Protein 2AXK (pdb70)

Structure (mmCIF, N/CA/C/O backbone):
data_2AXK
#
_entry.id   2AXK
#
loop_
_atom_site.group_PDB
_atom_site.id
_atom_site.type_symbol
_atom_site.label_atom_id
_atom_site.label_alt_id
_atom_site.label_comp_id
_atom_site.label_asym_id
_atom_site.label_entity_id
_atom_site.label_seq_id
_atom_site.pdbx_PDB_ins_code
_atom_site.Cartn_x
_atom_site.Cartn_y
_atom_site.Cartn_z
_atom_site.occupancy
_atom_site.B_iso_or_equiv
_atom_site.auth_seq_id
_atom_site.auth_comp_id
_atom_site.auth_asym_id
_atom_site.auth_atom_id
_atom_site.pdbx_PDB_model_num
ATOM 15 N N . ILE A 1 2 ? -1.978 -7.382 -0.633 1.00 0.00 2 ILE A N 1
ATOM 16 C CA . ILE A 1 2 ? -1.943 -6.502 -1.794 1.00 0.00 2 ILE A CA 1
ATOM 17 C C . ILE A 1 2 ? -0.531 -5.983 -2.042 1.00 0.00 2 ILE A C 1
ATOM 18 O O . ILE A 1 2 ? -0.056 -5.077 -1.352 1.00 0.00 2 ILE A O 1
ATOM 34 N N . ASP A 1 3 ? 0.136 -6.580 -3.018 1.00 0.00 3 ASP A N 1
ATOM 35 C CA . ASP A 1 3 ? 1.468 -6.158 -3.415 1.00 0.00 3 ASP A CA 1
ATOM 36 C C . ASP A 1 3 ? 1.439 -5.649 -4.846 1.00 0.00 3 ASP A C 1
ATOM 37 O O . ASP A 1 3 ? 1.397 -6.427 -5.797 1.00 0.00 3 ASP A O 1
ATOM 46 N N . THR A 1 4 ? 1.436 -4.339 -4.990 1.00 0.00 4 THR A N 1
ATOM 47 C CA . THR A 1 4 ? 1.341 -3.715 -6.296 1.00 0.00 4 THR A CA 1
ATOM 48 C C . THR A 1 4 ? 2.721 -3.482 -6.902 1.00 0.00 4 THR A C 1
ATOM 49 O O . THR A 1 4 ? 2.841 -2.912 -7.991 1.00 0.00 4 THR A O 1
ATOM 60 N N . ASN A 1 5 ? 3.756 -3.934 -6.191 1.00 0.00 5 ASN A N 1
ATOM 61 C CA . ASN A 1 5 ? 5.143 -3.743 -6.617 1.00 0.00 5 ASN A CA 1
ATOM 62 C C . ASN A 1 5 ? 5.430 -2.251 -6.783 1.00 0.00 5 ASN A C 1
ATOM 63 O O . ASN A 1 5 ? 5.929 -1.789 -7.810 1.00 0.00 5 ASN A O 1
ATOM 74 N N . VAL A 1 6 ? 5.106 -1.505 -5.740 1.00 0.00 6 VAL A N 1
ATOM 75 C CA . VAL A 1 6 ? 5.244 -0.058 -5.742 1.00 0.00 6 VAL A CA 1
ATOM 76 C C . VAL A 1 6 ? 6.103 0.375 -4.571 1.00 0.00 6 VAL A C 1
ATOM 77 O O . VAL A 1 6 ? 5.749 0.134 -3.415 1.00 0.00 6 VAL A O 1
ATOM 90 N N . LYS A 1 7 ? 7.225 1.001 -4.874 1.00 0.00 7 LYS A N 1
ATOM 91 C CA . LYS A 1 7 ? 8.153 1.459 -3.852 1.00 0.00 7 LYS A CA 1
ATOM 92 C C . LYS A 1 7 ? 7.479 2.508 -2.979 1.00 0.00 7 LYS A C 1
ATOM 93 O O . LYS A 1 7 ? 6.617 3.256 -3.447 1.00 0.00 7 LYS A O 1
ATOM 112 N N . CYS A 1 8 ? 7.853 2.561 -1.716 1.00 0.00 8 CYS A N 1
ATOM 113 C CA . CYS A 1 8 ? 7.187 3.453 -0.794 1.00 0.00 8 CYS A CA 1
ATOM 114 C C . CYS A 1 8 ? 7.808 4.843 -0.814 1.00 0.00 8 CYS A C 1
ATOM 115 O O . CYS A 1 8 ? 8.948 5.043 -0.400 1.00 0.00 8 CYS A O 1
ATOM 122 N N . SER A 1 9 ? 7.048 5.799 -1.324 1.00 0.00 9 SER A N 1
ATOM 123 C CA . SER A 1 9 ? 7.395 7.208 -1.211 1.00 0.00 9 SER A CA 1
ATOM 124 C C . SER A 1 9 ? 6.848 7.729 0.120 1.00 0.00 9 SER A C 1
ATOM 125 O O . SER A 1 9 ? 6.476 8.897 0.264 1.00 0.00 9 SER A O 1
ATOM 133 N N . GLY A 1 10 ? 6.840 6.838 1.100 1.00 0.00 10 GLY A N 1
ATOM 134 C CA . GLY A 1 10 ? 6.173 7.089 2.353 1.00 0.00 10 GLY A CA 1
ATOM 135 C C . GLY A 1 10 ? 4.990 6.162 2.519 1.00 0.00 10 GLY A C 1
ATOM 136 O O . GLY A 1 10 ? 4.159 6.054 1.613 1.00 0.00 10 GLY A O 1
ATOM 140 N N . SER A 1 11 ? 4.911 5.480 3.657 1.00 0.00 11 SER A N 1
ATOM 141 C CA . SER A 1 11 ? 3.815 4.551 3.919 1.00 0.00 11 SER A CA 1
ATOM 142 C C . SER A 1 11 ? 2.471 5.279 3.908 1.00 0.00 11 SER A C 1
ATOM 143 O O . SER A 1 11 ? 1.417 4.663 3.746 1.00 0.00 11 SER A O 1
ATOM 151 N N . SER A 1 12 ? 2.514 6.596 4.065 1.00 0.00 12 SER A N 1
ATOM 152 C CA . SER A 1 12 ? 1.300 7.389 4.137 1.00 0.00 12 SER A CA 1
ATOM 153 C C . SER A 1 12 ? 0.739 7.694 2.748 1.00 0.00 12 SER A C 1
ATOM 154 O O . SER A 1 12 ? -0.341 8.274 2.620 1.00 0.00 12 SER A O 1
ATOM 162 N N . LYS A 1 13 ? 1.472 7.316 1.708 1.00 0.00 13 LYS A N 1
ATOM 163 C CA . LYS A 1 13 ? 0.973 7.457 0.348 1.00 0.00 13 LYS A CA 1
ATOM 164 C C . LYS A 1 13 ? 0.083 6.272 0.011 1.00 0.00 13 LYS A C 1
ATOM 165 O O . LYS A 1 13 ? -1.060 6.435 -0.417 1.00 0.00 13 LYS A O 1
ATOM 184 N N . CYS A 1 14 ? 0.607 5.080 0.248 1.00 0.00 14 CYS A N 1
ATOM 185 C CA . CYS A 1 14 ? -0.106 3.851 -0.055 1.00 0.00 14 CYS A CA 1
ATOM 186 C C . CYS A 1 14 ? -1.388 3.726 0.746 1.00 0.00 14 CYS A C 1
ATOM 187 O O . CYS A 1 14 ? -2.430 3.411 0.190 1.00 0.00 14 CYS A O 1
ATOM 194 N N . VAL A 1 15 ? -1.311 3.980 2.045 1.00 0.00 15 VAL A N 1
ATOM 195 C CA . VAL A 1 15 ? -2.461 3.804 2.925 1.00 0.00 15 VAL A CA 1
ATOM 196 C C . VAL A 1 15 ? -3.653 4.648 2.467 1.00 0.00 15 VAL A C 1
ATOM 197 O O . VAL A 1 15 ? -4.801 4.281 2.689 1.00 0.00 15 VAL A O 1
ATOM 210 N N . LYS A 1 16 ? -3.371 5.761 1.803 1.00 0.00 16 LYS A N 1
ATOM 211 C CA . LYS A 1 16 ? -4.422 6.640 1.317 1.00 0.00 16 LYS A CA 1
ATOM 212 C C . LYS A 1 16 ? -4.876 6.235 -0.086 1.00 0.00 16 LYS A C 1
ATOM 213 O O . LYS A 1 16 ? -6.072 6.189 -0.371 1.00 0.00 16 LYS A O 1
ATOM 232 N N . ILE A 1 17 ? -3.924 5.931 -0.959 1.00 0.00 17 ILE A N 1
ATOM 233 C CA . ILE A 1 17 ? -4.246 5.665 -2.356 1.00 0.00 17 ILE A CA 1
ATOM 234 C C . ILE A 1 17 ? -4.718 4.232 -2.571 1.00 0.00 17 ILE A C 1
ATOM 235 O O . ILE A 1 17 ? -5.522 3.956 -3.462 1.00 0.00 17 ILE A O 1
ATOM 251 N N . CYS A 1 18 ? -4.232 3.325 -1.748 1.00 0.00 18 CYS A N 1
ATOM 252 C CA . CYS A 1 18 ? -4.618 1.925 -1.857 1.00 0.00 18 CYS A CA 1
ATOM 253 C C . CYS A 1 18 ? -6.102 1.765 -1.539 1.00 0.00 18 CYS A C 1
ATOM 254 O O . CYS A 1 18 ? -6.735 0.781 -1.932 1.00 0.00 18 CYS A O 1
ATOM 261 N N . ILE A 1 19 ? -6.652 2.757 -0.843 1.00 0.00 19 ILE A N 1
ATOM 262 C CA . ILE A 1 19 ? -8.083 2.814 -0.578 1.00 0.00 19 ILE A CA 1
ATOM 263 C C . ILE A 1 19 ? -8.855 2.982 -1.879 1.00 0.00 19 ILE A C 1
ATOM 264 O O . ILE A 1 19 ? -9.903 2.370 -2.083 1.00 0.00 19 ILE A O 1
ATOM 280 N N . ASP A 1 20 ? -8.310 3.798 -2.767 1.00 0.00 20 ASP A N 1
ATOM 281 C CA . ASP A 1 20 ? -8.962 4.092 -4.033 1.00 0.00 20 ASP A CA 1
ATOM 282 C C . ASP A 1 20 ? -8.771 2.933 -5.000 1.00 0.00 20 ASP A C 1
ATOM 283 O O . ASP A 1 20 ? -9.556 2.742 -5.930 1.00 0.00 20 ASP A O 1
ATOM 292 N N . ARG A 1 21 ? -7.721 2.158 -4.759 1.00 0.00 21 ARG A N 1
ATOM 293 C CA . ARG A 1 21 ? -7.404 1.005 -5.579 1.00 0.00 21 ARG A CA 1
ATOM 294 C C . ARG A 1 21 ? -8.454 -0.087 -5.426 1.00 0.00 21 ARG A C 1
ATOM 295 O O . ARG A 1 21 ? -9.202 -0.380 -6.357 1.00 0.00 21 ARG A O 1
ATOM 316 N N . TYR A 1 22 ? -8.512 -0.677 -4.238 1.00 0.00 22 TYR A N 1
ATOM 317 C CA . TYR A 1 22 ? -9.341 -1.853 -4.022 1.00 0.00 22 TYR A CA 1
ATOM 318 C C . TYR A 1 22 ? -10.443 -1.595 -3.002 1.00 0.00 22 TYR A C 1
ATOM 319 O O . TYR A 1 22 ? -11.513 -1.095 -3.348 1.00 0.00 22 TYR A O 1
ATOM 337 N N . ASN A 1 23 ? -10.176 -1.929 -1.750 1.00 0.00 23 ASN A N 1
ATOM 338 C CA . ASN A 1 23 ? -11.190 -1.851 -0.703 1.00 0.00 23 ASN A CA 1
ATOM 339 C C . ASN A 1 23 ? -10.543 -1.806 0.674 1.00 0.00 23 ASN A C 1
ATOM 340 O O . ASN A 1 23 ? -11.196 -2.055 1.689 1.00 0.00 23 ASN A O 1
ATOM 351 N N . THR A 1 24 ? -9.266 -1.467 0.711 1.00 0.00 24 THR A N 1
ATOM 352 C CA . THR A 1 24 ? -8.512 -1.526 1.946 1.00 0.00 24 THR A CA 1
ATOM 353 C C . THR A 1 24 ? -8.310 -0.134 2.524 1.00 0.00 24 THR A C 1
ATOM 354 O O . THR A 1 24 ? -8.450 0.868 1.827 1.00 0.00 24 THR A O 1
ATOM 365 N N . ARG A 1 25 ? -7.992 -0.093 3.806 1.00 0.00 25 ARG A N 1
ATOM 366 C CA . ARG A 1 25 ? -7.739 1.154 4.510 1.00 0.00 25 ARG A CA 1
ATOM 367 C C . ARG A 1 25 ? -6.366 1.126 5.165 1.00 0.00 25 ARG A C 1
ATOM 368 O O . ARG A 1 25 ? -6.031 1.997 5.965 1.00 0.00 25 ARG A O 1
ATOM 389 N N . GLY A 1 26 ? -5.576 0.116 4.826 1.00 0.00 26 GLY A N 1
ATOM 390 C CA . GLY A 1 26 ? -4.297 -0.056 5.477 1.00 0.00 26 GLY A CA 1
ATOM 391 C C . GLY A 1 26 ? -3.211 -0.516 4.534 1.00 0.00 26 GLY A C 1
ATOM 392 O O . GLY A 1 26 ? -3.317 -1.578 3.920 1.00 0.00 26 GLY A O 1
ATOM 396 N N . ALA A 1 27 ? -2.177 0.296 4.406 1.00 0.00 27 ALA A N 1
ATOM 397 C CA . ALA A 1 27 ? -1.002 -0.061 3.634 1.00 0.00 27 ALA A CA 1
ATOM 398 C C . ALA A 1 27 ? 0.242 0.441 4.348 1.00 0.00 27 ALA A C 1
ATOM 399 O O . ALA A 1 27 ? 0.219 1.503 4.971 1.00 0.00 27 ALA A O 1
ATOM 406 N N . LYS A 1 28 ? 1.319 -0.318 4.265 1.00 0.00 28 LYS A N 1
ATOM 407 C CA . LYS A 1 28 ? 2.540 0.022 4.971 1.00 0.00 28 LYS A CA 1
ATOM 408 C C . LYS A 1 28 ? 3.764 -0.296 4.124 1.00 0.00 28 LYS A C 1
ATOM 409 O O . LYS A 1 28 ? 3.767 -1.254 3.346 1.00 0.00 28 LYS A O 1
ATOM 428 N N . CYS A 1 29 ? 4.791 0.525 4.259 1.00 0.00 29 CYS A N 1
ATOM 429 C CA . CYS A 1 29 ? 6.075 0.233 3.659 1.00 0.00 29 CYS A CA 1
ATOM 430 C C . CYS A 1 29 ? 6.882 -0.644 4.607 1.00 0.00 29 CYS A C 1
ATOM 431 O O . CYS A 1 29 ? 7.301 -0.201 5.674 1.00 0.00 29 CYS A O 1
ATOM 438 N N . ILE A 1 30 ? 7.075 -1.897 4.230 1.00 0.00 30 ILE A N 1
ATOM 439 C CA . ILE A 1 30 ? 7.729 -2.850 5.113 1.00 0.00 30 ILE A CA 1
ATOM 440 C C . ILE A 1 30 ? 9.045 -3.354 4.517 1.00 0.00 30 ILE A C 1
ATOM 441 O O . ILE A 1 30 ? 10.073 -3.380 5.194 1.00 0.00 30 ILE A O 1
ATOM 457 N N . ASN A 1 31 ? 9.013 -3.725 3.247 1.00 0.00 31 ASN A N 1
ATOM 458 C CA . ASN A 1 31 ? 10.178 -4.285 2.573 1.00 0.00 31 ASN A CA 1
ATOM 459 C C . ASN A 1 31 ? 10.752 -3.286 1.575 1.00 0.00 31 ASN A C 1
ATOM 460 O O . ASN A 1 31 ? 11.494 -3.650 0.662 1.00 0.00 31 ASN A O 1
ATOM 471 N N . GLY A 1 32 ? 10.413 -2.018 1.767 1.00 0.00 32 GLY A N 1
ATOM 472 C CA . GLY A 1 32 ? 10.891 -0.974 0.878 1.00 0.00 32 GLY A CA 1
ATOM 473 C C . GLY A 1 32 ? 9.833 -0.543 -0.112 1.00 0.00 32 GLY A C 1
ATOM 474 O O . GLY A 1 32 ? 10.019 0.405 -0.876 1.00 0.00 32 GLY A O 1
ATOM 478 N N . ARG A 1 33 ? 8.718 -1.248 -0.100 1.00 0.00 33 ARG A N 1
ATOM 479 C CA . ARG A 1 33 ? 7.605 -0.917 -0.964 1.00 0.00 33 ARG A CA 1
ATOM 480 C C . ARG A 1 33 ? 6.318 -0.869 -0.157 1.00 0.00 33 ARG A C 1
ATOM 481 O O . ARG A 1 33 ? 6.281 -1.308 0.995 1.00 0.00 33 ARG A O 1
ATOM 502 N N . CYS A 1 34 ? 5.272 -0.342 -0.765 1.00 0.00 34 CYS A N 1
ATOM 503 C CA . CYS A 1 34 ? 3.990 -0.211 -0.104 1.00 0.00 34 CYS A CA 1
ATOM 504 C C . CYS A 1 34 ? 3.131 -1.445 -0.323 1.00 0.00 34 CYS A C 1
ATOM 505 O O . CYS A 1 34 ? 2.713 -1.735 -1.444 1.00 0.00 34 CYS A O 1
ATOM 512 N N . THR A 1 35 ? 2.888 -2.169 0.755 1.00 0.00 35 THR A N 1
ATOM 513 C CA . THR A 1 35 ? 2.035 -3.342 0.720 1.00 0.00 35 THR A CA 1
ATOM 514 C C . THR A 1 35 ? 0.762 -3.073 1.520 1.00 0.00 35 THR A C 1
ATOM 515 O O . THR A 1 35 ? 0.818 -2.506 2.610 1.00 0.00 35 THR A O 1
ATOM 526 N N . CYS A 1 36 ? -0.382 -3.457 0.976 1.00 0.00 36 CYS A N 1
ATOM 527 C CA . CYS A 1 36 ? -1.652 -3.195 1.635 1.00 0.00 36 CYS A CA 1
ATOM 528 C C . CYS A 1 36 ? -2.134 -4.439 2.364 1.00 0.00 36 CYS A C 1
ATOM 529 O O . CYS A 1 36 ? -2.156 -5.535 1.797 1.00 0.00 36 CYS A O 1
ATOM 536 N N . TYR A 1 37 ? -2.512 -4.264 3.624 1.00 0.00 37 TYR A N 1
ATOM 537 C CA . TYR A 1 37 ? -2.924 -5.377 4.467 1.00 0.00 37 TYR A CA 1
ATOM 538 C C . TYR A 1 37 ? -4.353 -5.175 4.963 1.00 0.00 37 TYR A C 1
ATOM 539 O O . TYR A 1 37 ? -4.572 -4.605 6.032 1.00 0.00 37 TYR A O 1
ATOM 557 N N . PRO A 1 38 ? -5.348 -5.596 4.170 1.00 0.00 38 PRO A N 1
ATOM 558 C CA . PRO A 1 38 ? -6.759 -5.486 4.532 1.00 0.00 38 PRO A CA 1
ATOM 559 C C . PRO A 1 38 ? -7.189 -6.589 5.495 1.00 0.00 38 PRO A C 1
ATOM 560 O O . PRO A 1 38 ? -7.693 -7.634 5.026 1.00 0.00 38 PRO A O 1
ATOM 586 N N . ILE A 1 2 ? -2.318 -7.052 -0.267 1.00 0.00 2 ILE A N 2
ATOM 587 C CA . ILE A 1 2 ? -2.177 -6.622 -1.648 1.00 0.00 2 ILE A CA 2
ATOM 588 C C . ILE A 1 2 ? -0.884 -5.837 -1.796 1.00 0.00 2 ILE A C 2
ATOM 589 O O . ILE A 1 2 ? -0.657 -4.870 -1.070 1.00 0.00 2 ILE A O 2
ATOM 605 N N . ASP A 1 3 ? -0.028 -6.260 -2.708 1.00 0.00 3 ASP A N 2
ATOM 606 C CA . ASP A 1 3 ? 1.225 -5.571 -2.929 1.00 0.00 3 ASP A CA 2
ATOM 607 C C . ASP A 1 3 ? 1.121 -4.741 -4.198 1.00 0.00 3 ASP A C 2
ATOM 608 O O . ASP A 1 3 ? 0.755 -5.257 -5.258 1.00 0.00 3 ASP A O 2
ATOM 617 N N . THR A 1 4 ? 1.406 -3.456 -4.087 1.00 0.00 4 THR A N 2
ATOM 618 C CA . THR A 1 4 ? 1.345 -2.568 -5.233 1.00 0.00 4 THR A CA 2
ATOM 619 C C . THR A 1 4 ? 2.547 -2.785 -6.133 1.00 0.00 4 THR A C 2
ATOM 620 O O . THR A 1 4 ? 2.513 -2.453 -7.323 1.00 0.00 4 THR A O 2
ATOM 631 N N . ASN A 1 5 ? 3.611 -3.340 -5.545 1.00 0.00 5 ASN A N 2
ATOM 632 C CA . ASN A 1 5 ? 4.836 -3.652 -6.270 1.00 0.00 5 ASN A CA 2
ATOM 633 C C . ASN A 1 5 ? 5.467 -2.361 -6.729 1.00 0.00 5 ASN A C 2
ATOM 634 O O . ASN A 1 5 ? 6.078 -2.265 -7.794 1.00 0.00 5 ASN A O 2
ATOM 645 N N . VAL A 1 6 ? 5.335 -1.388 -5.856 1.00 0.00 6 VAL A N 2
ATOM 646 C CA . VAL A 1 6 ? 5.710 -0.021 -6.125 1.00 0.00 6 VAL A CA 2
ATOM 647 C C . VAL A 1 6 ? 6.466 0.563 -4.934 1.00 0.00 6 VAL A C 2
ATOM 648 O O . VAL A 1 6 ? 5.910 0.683 -3.839 1.00 0.00 6 VAL A O 2
ATOM 661 N N . LYS A 1 7 ? 7.744 0.879 -5.135 1.00 0.00 7 LYS A N 2
ATOM 662 C CA . LYS A 1 7 ? 8.559 1.457 -4.070 1.00 0.00 7 LYS A CA 2
ATOM 663 C C . LYS A 1 7 ? 7.985 2.801 -3.634 1.00 0.00 7 LYS A C 2
ATOM 664 O O . LYS A 1 7 ? 7.478 3.571 -4.452 1.00 0.00 7 LYS A O 2
ATOM 683 N N . CYS A 1 8 ? 8.069 3.074 -2.347 1.00 0.00 8 CYS A N 2
ATOM 684 C CA . CYS A 1 8 ? 7.415 4.238 -1.774 1.00 0.00 8 CYS A CA 2
ATOM 685 C C . CYS A 1 8 ? 8.412 5.155 -1.072 1.00 0.00 8 CYS A C 2
ATOM 686 O O . CYS A 1 8 ? 9.526 4.746 -0.735 1.00 0.00 8 CYS A O 2
ATOM 693 N N . SER A 1 9 ? 8.007 6.400 -0.874 1.00 0.00 9 SER A N 2
ATOM 694 C CA . SER A 1 9 ? 8.772 7.345 -0.078 1.00 0.00 9 SER A CA 2
ATOM 695 C C . SER A 1 9 ? 8.399 7.183 1.392 1.00 0.00 9 SER A C 2
ATOM 696 O O . SER A 1 9 ? 9.263 7.072 2.266 1.00 0.00 9 SER A O 2
ATOM 704 N N . GLY A 1 10 ? 7.098 7.160 1.640 1.00 0.00 10 GLY A N 2
ATOM 705 C CA . GLY A 1 10 ? 6.572 6.882 2.956 1.00 0.00 10 GLY A CA 2
ATOM 706 C C . GLY A 1 10 ? 5.384 5.952 2.865 1.00 0.00 10 GLY A C 2
ATOM 707 O O . GLY A 1 10 ? 4.799 5.807 1.786 1.00 0.00 10 GLY A O 2
ATOM 711 N N . SER A 1 11 ? 5.016 5.327 3.977 1.00 0.00 11 SER A N 2
ATOM 712 C CA . SER A 1 11 ? 3.930 4.349 3.985 1.00 0.00 11 SER A CA 2
ATOM 713 C C . SER A 1 11 ? 2.599 4.990 3.577 1.00 0.00 11 SER A C 2
ATOM 714 O O . SER A 1 11 ? 1.663 4.300 3.160 1.00 0.00 11 SER A O 2
ATOM 722 N N . SER A 1 12 ? 2.542 6.315 3.667 1.00 0.00 12 SER A N 2
ATOM 723 C CA . SER A 1 12 ? 1.342 7.081 3.362 1.00 0.00 12 SER A CA 2
ATOM 724 C C . SER A 1 12 ? 0.945 6.971 1.888 1.00 0.00 12 SER A C 2
ATOM 725 O O . SER A 1 12 ? -0.181 7.312 1.514 1.00 0.00 12 SER A O 2
ATOM 733 N N . LYS A 1 13 ? 1.866 6.495 1.058 1.00 0.00 13 LYS A N 2
ATOM 734 C CA . LYS A 1 13 ? 1.621 6.375 -0.374 1.00 0.00 13 LYS A CA 2
ATOM 735 C C . LYS A 1 13 ? 0.472 5.412 -0.665 1.00 0.00 13 LYS A C 2
ATOM 736 O O . LYS A 1 13 ? -0.503 5.772 -1.321 1.00 0.00 13 LYS A O 2
ATOM 755 N N . CYS A 1 14 ? 0.581 4.194 -0.161 1.00 0.00 14 CYS A N 2
ATOM 756 C CA . CYS A 1 14 ? -0.386 3.156 -0.486 1.00 0.00 14 CYS A CA 2
ATOM 757 C C . CYS A 1 14 ? -1.642 3.229 0.359 1.00 0.00 14 CYS A C 2
ATOM 758 O O . CYS A 1 14 ? -2.736 3.057 -0.159 1.00 0.00 14 CYS A O 2
ATOM 765 N N . VAL A 1 15 ? -1.486 3.486 1.651 1.00 0.00 15 VAL A N 2
ATOM 766 C CA . VAL A 1 15 ? -2.603 3.416 2.595 1.00 0.00 15 VAL A CA 2
ATOM 767 C C . VAL A 1 15 ? -3.816 4.225 2.124 1.00 0.00 15 VAL A C 2
ATOM 768 O O . VAL A 1 15 ? -4.956 3.829 2.356 1.00 0.00 15 VAL A O 2
ATOM 781 N N . LYS A 1 16 ? -3.573 5.334 1.441 1.00 0.00 16 LYS A N 2
ATOM 782 C CA . LYS A 1 16 ? -4.661 6.153 0.930 1.00 0.00 16 LYS A CA 2
ATOM 783 C C . LYS A 1 16 ? -5.128 5.643 -0.436 1.00 0.00 16 LYS A C 2
ATOM 784 O O . LYS A 1 16 ? -6.325 5.491 -0.675 1.00 0.00 16 LYS A O 2
ATOM 803 N N . ILE A 1 17 ? -4.182 5.363 -1.326 1.00 0.00 17 ILE A N 2
ATOM 804 C CA . ILE A 1 17 ? -4.522 5.046 -2.711 1.00 0.00 17 ILE A CA 2
ATOM 805 C C . ILE A 1 17 ? -5.041 3.620 -2.858 1.00 0.00 17 ILE A C 2
ATOM 806 O O . ILE A 1 17 ? -5.856 3.331 -3.729 1.00 0.00 17 ILE A O 2
ATOM 822 N N . CYS A 1 18 ? -4.582 2.739 -1.998 1.00 0.00 18 CYS A N 2
ATOM 823 C CA . CYS A 1 18 ? -5.036 1.356 -2.011 1.00 0.00 18 CYS A CA 2
ATOM 824 C C . CYS A 1 18 ? -6.526 1.271 -1.677 1.00 0.00 18 CYS A C 2
ATOM 825 O O . CYS A 1 18 ? -7.174 0.261 -1.944 1.00 0.00 18 CYS A O 2
ATOM 832 N N . ILE A 1 19 ? -7.069 2.352 -1.125 1.00 0.00 19 ILE A N 2
ATOM 833 C CA . ILE A 1 19 ? -8.498 2.437 -0.857 1.00 0.00 19 ILE A CA 2
ATOM 834 C C . ILE A 1 19 ? -9.239 2.925 -2.098 1.00 0.00 19 ILE A C 2
ATOM 835 O O . ILE A 1 19 ? -10.418 2.628 -2.294 1.00 0.00 19 ILE A O 2
ATOM 851 N N . ASP A 1 20 ? -8.529 3.655 -2.944 1.00 0.00 20 ASP A N 2
ATOM 852 C CA . ASP A 1 20 ? -9.128 4.258 -4.125 1.00 0.00 20 ASP A CA 2
ATOM 853 C C . ASP A 1 20 ? -9.133 3.258 -5.271 1.00 0.00 20 ASP A C 2
ATOM 854 O O . ASP A 1 20 ? -10.042 3.233 -6.096 1.00 0.00 20 ASP A O 2
ATOM 863 N N . ARG A 1 21 ? -8.109 2.417 -5.289 1.00 0.00 21 ARG A N 2
ATOM 864 C CA . ARG A 1 21 ? -7.949 1.423 -6.339 1.00 0.00 21 ARG A CA 2
ATOM 865 C C . ARG A 1 21 ? -8.659 0.126 -5.967 1.00 0.00 21 ARG A C 2
ATOM 866 O O . ARG A 1 21 ? -9.308 -0.498 -6.808 1.00 0.00 21 ARG A O 2
ATOM 887 N N . TYR A 1 22 ? -8.532 -0.280 -4.707 1.00 0.00 22 TYR A N 2
ATOM 888 C CA . TYR A 1 22 ? -9.125 -1.517 -4.246 1.00 0.00 22 TYR A CA 2
ATOM 889 C C . TYR A 1 22 ? -10.033 -1.231 -3.053 1.00 0.00 22 TYR A C 2
ATOM 890 O O . TYR A 1 22 ? -11.037 -0.529 -3.172 1.00 0.00 22 TYR A O 2
ATOM 908 N N . ASN A 1 23 ? -9.667 -1.791 -1.912 1.00 0.00 23 ASN A N 2
ATOM 909 C CA . ASN A 1 23 ? -10.369 -1.557 -0.655 1.00 0.00 23 ASN A CA 2
ATOM 910 C C . ASN A 1 23 ? -9.500 -2.014 0.508 1.00 0.00 23 ASN A C 2
ATOM 911 O O . ASN A 1 23 ? -9.389 -3.211 0.770 1.00 0.00 23 ASN A O 2
ATOM 922 N N . THR A 1 24 ? -8.865 -1.075 1.188 1.00 0.00 24 THR A N 2
ATOM 923 C CA . THR A 1 24 ? -7.972 -1.412 2.286 1.00 0.00 24 THR A CA 2
ATOM 924 C C . THR A 1 24 ? -8.235 -0.524 3.496 1.00 0.00 24 THR A C 2
ATOM 925 O O . THR A 1 24 ? -8.879 0.517 3.373 1.00 0.00 24 THR A O 2
ATOM 936 N N . ARG A 1 25 ? -7.750 -0.938 4.661 1.00 0.00 25 ARG A N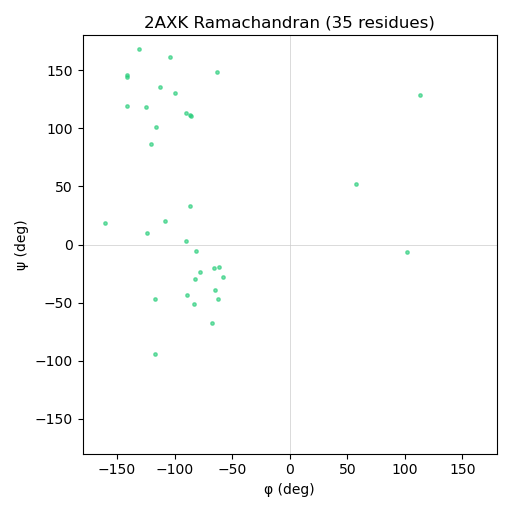 2
ATOM 937 C CA . ARG A 1 25 ? -7.830 -0.098 5.851 1.00 0.00 25 ARG A CA 2
ATOM 938 C C . ARG A 1 25 ? -6.472 0.540 6.108 1.00 0.00 25 ARG A C 2
ATOM 939 O O . ARG A 1 25 ? -6.375 1.709 6.488 1.00 0.00 25 ARG A O 2
ATOM 960 N N . GLY A 1 26 ? -5.422 -0.242 5.888 1.00 0.00 26 GLY A N 2
ATOM 961 C CA . GLY A 1 26 ? -4.080 0.231 6.131 1.00 0.00 26 GLY A CA 2
ATOM 962 C C . GLY A 1 26 ? -3.078 -0.373 5.176 1.00 0.00 26 GLY A C 2
ATOM 963 O O . GLY A 1 26 ? -3.270 -1.484 4.678 1.00 0.00 26 GLY A O 2
ATOM 967 N N . ALA A 1 27 ? -2.023 0.375 4.903 1.00 0.00 27 ALA A N 2
ATOM 968 C CA . ALA A 1 27 ? -0.928 -0.101 4.082 1.00 0.00 27 ALA A CA 2
ATOM 969 C C . ALA A 1 27 ? 0.384 0.404 4.660 1.00 0.00 27 ALA A C 2
ATOM 970 O O . ALA A 1 27 ? 0.480 1.563 5.065 1.00 0.00 27 ALA A O 2
ATOM 977 N N . LYS A 1 28 ? 1.385 -0.456 4.707 1.00 0.00 28 LYS A N 2
ATOM 978 C CA . LYS A 1 28 ? 2.655 -0.096 5.316 1.00 0.00 28 LYS A CA 2
ATOM 979 C C . LYS A 1 28 ? 3.811 -0.344 4.359 1.00 0.00 28 LYS A C 2
ATOM 980 O O . LYS A 1 28 ? 3.845 -1.352 3.654 1.00 0.00 28 LYS A O 2
ATOM 999 N N . CYS A 1 29 ? 4.754 0.578 4.345 1.00 0.00 29 CYS A N 2
ATOM 1000 C CA . CYS A 1 29 ? 5.979 0.413 3.592 1.00 0.00 29 CYS A CA 2
ATOM 1001 C C . CYS A 1 29 ? 6.938 -0.477 4.370 1.00 0.00 29 CYS A C 2
ATOM 1002 O O . CYS A 1 29 ? 7.501 -0.067 5.385 1.00 0.00 29 CYS A O 2
ATOM 1009 N N . ILE A 1 30 ? 7.106 -1.706 3.905 1.00 0.00 30 ILE A N 2
ATOM 1010 C CA . ILE A 1 30 ? 7.847 -2.703 4.665 1.00 0.00 30 ILE A CA 2
ATOM 1011 C C . ILE A 1 30 ? 9.101 -3.178 3.922 1.00 0.00 30 ILE A C 2
ATOM 1012 O O . ILE A 1 30 ? 10.181 -3.260 4.504 1.00 0.00 30 ILE A O 2
ATOM 1028 N N . ASN A 1 31 ? 8.963 -3.464 2.633 1.00 0.00 31 ASN A N 2
ATOM 1029 C CA . ASN A 1 31 ? 10.079 -3.969 1.832 1.00 0.00 31 ASN A CA 2
ATOM 1030 C C . ASN A 1 31 ? 10.723 -2.820 1.055 1.00 0.00 31 ASN A C 2
ATOM 1031 O O . ASN A 1 31 ? 11.506 -3.015 0.132 1.00 0.00 31 ASN A O 2
ATOM 1042 N N . GLY A 1 32 ? 10.418 -1.607 1.478 1.00 0.00 32 GLY A N 2
ATOM 1043 C CA . GLY A 1 32 ? 10.834 -0.437 0.735 1.00 0.00 32 GLY A CA 2
ATOM 1044 C C . GLY A 1 32 ? 9.713 0.033 -0.157 1.00 0.00 32 GLY A C 2
ATOM 1045 O O . GLY A 1 32 ? 9.736 1.137 -0.705 1.00 0.00 32 GLY A O 2
ATOM 1049 N N . ARG A 1 33 ? 8.731 -0.842 -0.304 1.00 0.00 33 ARG A N 2
ATOM 1050 C CA . ARG A 1 33 ? 7.510 -0.532 -1.010 1.00 0.00 33 ARG A CA 2
ATOM 1051 C C . ARG A 1 33 ? 6.334 -0.755 -0.070 1.00 0.00 33 ARG A C 2
ATOM 1052 O O . ARG A 1 33 ? 6.490 -1.390 0.981 1.00 0.00 33 ARG A O 2
ATOM 1073 N N . CYS A 1 34 ? 5.175 -0.246 -0.435 1.00 0.00 34 CYS A N 2
ATOM 1074 C CA . CYS A 1 34 ? 4.037 -0.259 0.463 1.00 0.00 34 CYS A CA 2
ATOM 1075 C C . CYS A 1 34 ? 3.114 -1.436 0.185 1.00 0.00 34 CYS A C 2
ATOM 1076 O O . CYS A 1 34 ? 2.578 -1.582 -0.912 1.00 0.00 34 CYS A O 2
ATOM 1083 N N . THR A 1 35 ? 2.953 -2.284 1.188 1.00 0.00 35 THR A N 2
ATOM 1084 C CA . THR A 1 35 ? 2.050 -3.412 1.104 1.00 0.00 35 THR A CA 2
ATOM 1085 C C . THR A 1 35 ? 0.741 -3.071 1.806 1.00 0.00 35 THR A C 2
ATOM 1086 O O . THR A 1 35 ? 0.742 -2.562 2.930 1.00 0.00 35 THR A O 2
ATOM 1097 N N . CYS A 1 36 ? -0.366 -3.339 1.145 1.00 0.00 36 CYS A N 2
ATOM 1098 C CA . CYS A 1 36 ? -1.673 -2.999 1.674 1.00 0.00 36 CYS A CA 2
ATOM 1099 C C . CYS A 1 36 ? -2.297 -4.220 2.320 1.00 0.00 36 CYS A C 2
ATOM 1100 O O . CYS A 1 36 ? -2.226 -5.321 1.772 1.00 0.00 36 CYS A O 2
ATOM 1107 N N . TYR A 1 37 ? -2.884 -4.040 3.494 1.00 0.00 37 TYR A N 2
ATOM 1108 C CA . TYR A 1 37 ? -3.418 -5.165 4.244 1.00 0.00 37 TYR A CA 2
ATOM 1109 C C . TYR A 1 37 ? -4.939 -5.082 4.348 1.00 0.00 37 TYR A C 2
ATOM 1110 O O . TYR A 1 37 ? -5.482 -4.429 5.243 1.00 0.00 37 TYR A O 2
ATOM 1128 N N . PRO A 1 38 ? -5.642 -5.686 3.384 1.00 0.00 38 PRO A N 2
ATOM 1129 C CA . PRO A 1 38 ? -7.083 -5.780 3.362 1.00 0.00 38 PRO A CA 2
ATOM 1130 C C . PRO A 1 38 ? -7.570 -7.177 3.754 1.00 0.00 38 PRO A C 2
ATOM 1131 O O . PRO A 1 38 ? -7.128 -7.693 4.802 1.00 0.00 38 PRO A O 2
ATOM 1157 N N . ILE A 1 2 ? -2.261 -7.520 -0.657 1.00 0.00 2 ILE A N 3
ATOM 1158 C CA . ILE A 1 2 ? -2.264 -6.616 -1.797 1.00 0.00 2 ILE A CA 3
ATOM 1159 C C . ILE A 1 2 ? -0.912 -5.932 -1.937 1.00 0.00 2 ILE A C 3
ATOM 1160 O O . ILE A 1 2 ? -0.597 -5.010 -1.190 1.00 0.00 2 ILE A O 3
ATOM 1176 N N . ASP A 1 3 ? -0.106 -6.393 -2.873 1.00 0.00 3 ASP A N 3
ATOM 1177 C CA . ASP A 1 3 ? 1.172 -5.759 -3.128 1.00 0.00 3 ASP A CA 3
ATOM 1178 C C . ASP A 1 3 ? 1.260 -5.319 -4.575 1.00 0.00 3 ASP A C 3
ATOM 1179 O O . ASP A 1 3 ? 1.107 -6.125 -5.496 1.00 0.00 3 ASP A O 3
ATOM 1188 N N . THR A 1 4 ? 1.489 -4.037 -4.774 1.00 0.00 4 THR A N 3
ATOM 1189 C CA . THR A 1 4 ? 1.582 -3.487 -6.107 1.00 0.00 4 THR A CA 3
ATOM 1190 C C . THR A 1 4 ? 3.038 -3.368 -6.546 1.00 0.00 4 THR A C 3
ATOM 1191 O O . THR A 1 4 ? 3.320 -2.916 -7.657 1.00 0.00 4 THR A O 3
ATOM 1202 N N . ASN A 1 5 ? 3.950 -3.799 -5.668 1.00 0.00 5 ASN A N 3
ATOM 1203 C CA . ASN A 1 5 ? 5.393 -3.712 -5.915 1.00 0.00 5 ASN A CA 3
ATOM 1204 C C . ASN A 1 5 ? 5.776 -2.286 -6.283 1.00 0.00 5 ASN A C 3
ATOM 1205 O O . ASN A 1 5 ? 6.069 -1.966 -7.437 1.00 0.00 5 ASN A O 3
ATOM 1216 N N . VAL A 1 6 ? 5.732 -1.420 -5.289 1.00 0.00 6 VAL A N 3
ATOM 1217 C CA . VAL A 1 6 ? 5.937 -0.004 -5.502 1.00 0.00 6 VAL A CA 3
ATOM 1218 C C . VAL A 1 6 ? 6.876 0.560 -4.455 1.00 0.00 6 VAL A C 3
ATOM 1219 O O . VAL A 1 6 ? 6.518 0.634 -3.278 1.00 0.00 6 VAL A O 3
ATOM 1232 N N . LYS A 1 7 ? 8.080 0.922 -4.883 1.00 0.00 7 LYS A N 3
ATOM 1233 C CA . LYS A 1 7 ? 9.040 1.587 -4.014 1.00 0.00 7 LYS A CA 3
ATOM 1234 C C . LYS A 1 7 ? 8.376 2.750 -3.288 1.00 0.00 7 LYS A C 3
ATOM 1235 O O . LYS A 1 7 ? 7.902 3.702 -3.915 1.00 0.00 7 LYS A O 3
ATOM 1254 N N . CYS A 1 8 ? 8.335 2.660 -1.970 1.00 0.00 8 CYS A N 3
ATOM 1255 C CA . CYS A 1 8 ? 7.580 3.601 -1.172 1.00 0.00 8 CYS A CA 3
ATOM 1256 C C . CYS A 1 8 ? 8.377 4.869 -0.922 1.00 0.00 8 CYS A C 3
ATOM 1257 O O . CYS A 1 8 ? 9.604 4.841 -0.808 1.00 0.00 8 CYS A O 3
ATOM 1264 N N . SER A 1 9 ? 7.664 5.976 -0.867 1.00 0.00 9 SER A N 3
ATOM 1265 C CA . SER A 1 9 ? 8.224 7.247 -0.455 1.00 0.00 9 SER A CA 3
ATOM 1266 C C . SER A 1 9 ? 7.783 7.540 0.972 1.00 0.00 9 SER A C 3
ATOM 1267 O O . SER A 1 9 ? 7.671 8.692 1.388 1.00 0.00 9 SER A O 3
ATOM 1275 N N . GLY A 1 10 ? 7.547 6.468 1.716 1.00 0.00 10 GLY A N 3
ATOM 1276 C CA . GLY A 1 10 ? 7.007 6.574 3.050 1.00 0.00 10 GLY A CA 3
ATOM 1277 C C . GLY A 1 10 ? 5.972 5.499 3.297 1.00 0.00 10 GLY A C 3
ATOM 1278 O O . GLY A 1 10 ? 6.294 4.317 3.298 1.00 0.00 10 GLY A O 3
ATOM 1282 N N . SER A 1 11 ? 4.727 5.910 3.464 1.00 0.00 11 SER A N 3
ATOM 1283 C CA . SER A 1 11 ? 3.622 4.974 3.680 1.00 0.00 11 SER A CA 3
ATOM 1284 C C . SER A 1 11 ? 2.282 5.672 3.456 1.00 0.00 11 SER A C 3
ATOM 1285 O O . SER A 1 11 ? 1.297 5.041 3.073 1.00 0.00 11 SER A O 3
ATOM 1293 N N . SER A 1 12 ? 2.257 6.983 3.681 1.00 0.00 12 SER A N 3
ATOM 1294 C CA . SER A 1 12 ? 1.056 7.782 3.480 1.00 0.00 12 SER A CA 3
ATOM 1295 C C . SER A 1 12 ? 0.574 7.731 2.028 1.00 0.00 12 SER A C 3
ATOM 1296 O O . SER A 1 12 ? -0.555 8.122 1.724 1.00 0.00 12 SER A O 3
ATOM 1304 N N . LYS A 1 13 ? 1.439 7.259 1.140 1.00 0.00 13 LYS A N 3
ATOM 1305 C CA . LYS A 1 13 ? 1.078 7.055 -0.253 1.00 0.00 13 LYS A CA 3
ATOM 1306 C C . LYS A 1 13 ? 0.087 5.900 -0.355 1.00 0.00 13 LYS A C 3
ATOM 1307 O O . LYS A 1 13 ? -1.063 6.081 -0.759 1.00 0.00 13 LYS A O 3
ATOM 1326 N N . CYS A 1 14 ? 0.534 4.720 0.059 1.00 0.00 14 CYS A N 3
ATOM 1327 C CA . CYS A 1 14 ? -0.254 3.506 -0.087 1.00 0.00 14 CYS A CA 3
ATOM 1328 C C . CYS A 1 14 ? -1.542 3.551 0.715 1.00 0.00 14 CYS A C 3
ATOM 1329 O O . CYS A 1 14 ? -2.606 3.255 0.180 1.00 0.00 14 CYS A O 3
ATOM 1336 N N . VAL A 1 15 ? -1.444 3.926 1.983 1.00 0.00 15 VAL A N 3
ATOM 1337 C CA . VAL A 1 15 ? -2.589 3.891 2.888 1.00 0.00 15 VAL A CA 3
ATOM 1338 C C . VAL A 1 15 ? -3.789 4.666 2.333 1.00 0.00 15 VAL A C 3
ATOM 1339 O O . VAL A 1 15 ? -4.935 4.274 2.540 1.00 0.00 15 VAL A O 3
ATOM 1352 N N . LYS A 1 16 ? -3.527 5.742 1.602 1.00 0.00 16 LYS A N 3
ATOM 1353 C CA . LYS A 1 16 ? -4.604 6.549 1.055 1.00 0.00 16 LYS A CA 3
ATOM 1354 C C . LYS A 1 16 ? -5.074 6.002 -0.289 1.00 0.00 16 LYS A C 3
ATOM 1355 O O . LYS A 1 16 ? -6.264 5.756 -0.484 1.00 0.00 16 LYS A O 3
ATOM 1374 N N . ILE A 1 17 ? -4.140 5.790 -1.209 1.00 0.00 17 ILE A N 3
ATOM 1375 C CA . ILE A 1 17 ? -4.501 5.423 -2.574 1.00 0.00 17 ILE A CA 3
ATOM 1376 C C . ILE A 1 17 ? -5.024 3.998 -2.660 1.00 0.00 17 ILE A C 3
ATOM 1377 O O . ILE A 1 17 ? -5.885 3.695 -3.480 1.00 0.00 17 ILE A O 3
ATOM 1393 N N . CYS A 1 18 ? -4.517 3.130 -1.806 1.00 0.00 18 CYS A N 3
ATOM 1394 C CA . CYS A 1 18 ? -4.925 1.732 -1.827 1.00 0.00 18 CYS A CA 3
ATOM 1395 C C . CYS A 1 18 ? -6.426 1.612 -1.562 1.00 0.00 18 CYS A C 3
ATOM 1396 O O . CYS A 1 18 ? -7.073 0.653 -1.994 1.00 0.00 18 CYS A O 3
ATOM 1403 N N . ILE A 1 19 ? -6.978 2.620 -0.893 1.00 0.00 19 ILE A N 3
ATOM 1404 C CA . ILE A 1 19 ? -8.415 2.689 -0.655 1.00 0.00 19 ILE A CA 3
ATOM 1405 C C . ILE A 1 19 ? -9.167 2.962 -1.954 1.00 0.00 19 ILE A C 3
ATOM 1406 O O . ILE A 1 19 ? -10.217 2.376 -2.209 1.00 0.00 19 ILE A O 3
ATOM 1422 N N . ASP A 1 20 ? -8.601 3.830 -2.791 1.00 0.00 20 ASP A N 3
ATOM 1423 C CA . ASP A 1 20 ? -9.270 4.259 -4.017 1.00 0.00 20 ASP A CA 3
ATOM 1424 C C . ASP A 1 20 ? -9.167 3.186 -5.087 1.00 0.00 20 ASP A C 3
ATOM 1425 O O . ASP A 1 20 ? -9.863 3.231 -6.102 1.00 0.00 20 ASP A O 3
ATOM 1434 N N . ARG A 1 21 ? -8.287 2.228 -4.858 1.00 0.00 21 ARG A N 3
ATOM 1435 C CA . ARG A 1 21 ? -8.047 1.174 -5.825 1.00 0.00 21 ARG A CA 3
ATOM 1436 C C . ARG A 1 21 ? -8.815 -0.083 -5.456 1.00 0.00 21 ARG A C 3
ATOM 1437 O O . ARG A 1 21 ? -9.479 -0.687 -6.294 1.00 0.00 21 ARG A O 3
ATOM 1458 N N . TYR A 1 22 ? -8.723 -0.475 -4.196 1.00 0.00 22 TYR A N 3
ATOM 1459 C CA . TYR A 1 22 ? -9.342 -1.699 -3.745 1.00 0.00 22 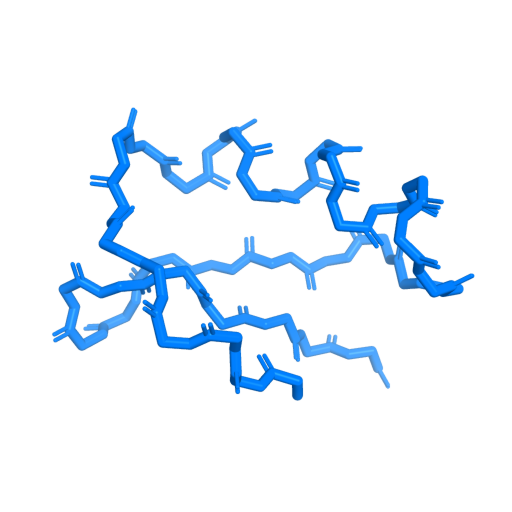TYR A CA 3
ATOM 1460 C C . TYR A 1 22 ? -10.436 -1.372 -2.743 1.00 0.00 22 TYR A C 3
ATOM 1461 O O . TYR A 1 22 ? -11.473 -0.822 -3.114 1.00 0.00 22 TYR A O 3
ATOM 1479 N N . ASN A 1 23 ? -10.201 -1.689 -1.482 1.00 0.00 23 ASN A N 3
ATOM 1480 C CA . ASN A 1 23 ? -11.163 -1.365 -0.437 1.00 0.00 23 ASN A CA 3
ATOM 1481 C C . ASN A 1 23 ? -10.506 -1.411 0.941 1.00 0.00 23 ASN A C 3
ATOM 1482 O O . ASN A 1 23 ? -11.183 -1.423 1.966 1.00 0.00 23 ASN A O 3
ATOM 1493 N N . THR A 1 24 ? -9.184 -1.406 0.969 1.00 0.00 24 THR A N 3
ATOM 1494 C CA . THR A 1 24 ? -8.468 -1.540 2.226 1.00 0.00 24 THR A CA 3
ATOM 1495 C C . THR A 1 24 ? -7.899 -0.200 2.670 1.00 0.00 24 THR A C 3
ATOM 1496 O O . THR A 1 24 ? -7.409 0.581 1.856 1.00 0.00 24 THR A O 3
ATOM 1507 N N . ARG A 1 25 ? -7.984 0.055 3.966 1.00 0.00 25 ARG A N 3
ATOM 1508 C CA . ARG A 1 25 ? -7.524 1.312 4.538 1.00 0.00 25 ARG A CA 3
ATOM 1509 C C . ARG A 1 25 ? -6.165 1.134 5.203 1.00 0.00 25 ARG A C 3
ATOM 1510 O O . ARG A 1 25 ? -5.576 2.089 5.711 1.00 0.00 25 ARG A O 3
ATOM 1531 N N . GLY A 1 26 ? -5.673 -0.094 5.201 1.00 0.00 26 GLY A N 3
ATOM 1532 C CA . GLY A 1 26 ? -4.440 -0.392 5.889 1.00 0.00 26 GLY A CA 3
ATOM 1533 C C . GLY A 1 26 ? -3.349 -0.808 4.937 1.00 0.00 26 GLY A C 3
ATOM 1534 O O . GLY A 1 26 ? -3.288 -1.960 4.512 1.00 0.00 26 GLY A O 3
ATOM 1538 N N . ALA A 1 27 ? -2.496 0.132 4.586 1.00 0.00 27 ALA A N 3
ATOM 1539 C CA . ALA A 1 27 ? -1.378 -0.149 3.708 1.00 0.00 27 ALA A CA 3
ATOM 1540 C C . ALA A 1 27 ? -0.104 0.428 4.293 1.00 0.00 27 ALA A C 3
ATOM 1541 O O . ALA A 1 27 ? -0.071 1.588 4.704 1.00 0.00 27 ALA A O 3
ATOM 1548 N N . LYS A 1 28 ? 0.935 -0.384 4.335 1.00 0.00 28 LYS A N 3
ATOM 1549 C CA . LYS A 1 28 ? 2.193 0.016 4.936 1.00 0.00 28 LYS A CA 3
ATOM 1550 C C . LYS A 1 28 ? 3.350 -0.352 4.021 1.00 0.00 28 LYS A C 3
ATOM 1551 O O . LYS A 1 28 ? 3.284 -1.337 3.286 1.00 0.00 28 LYS A O 3
ATOM 1570 N N . CYS A 1 29 ? 4.404 0.435 4.065 1.00 0.00 29 CYS A N 3
ATOM 1571 C CA . CYS A 1 29 ? 5.620 0.097 3.362 1.00 0.00 29 CYS A CA 3
ATOM 1572 C C . CYS A 1 29 ? 6.468 -0.806 4.243 1.00 0.00 29 CYS A C 3
ATOM 1573 O O . CYS A 1 29 ? 6.734 -0.484 5.401 1.00 0.00 29 CYS A O 3
ATOM 1580 N N . ILE A 1 30 ? 6.878 -1.946 3.717 1.00 0.00 30 ILE A N 3
ATOM 1581 C CA . ILE A 1 30 ? 7.624 -2.900 4.519 1.00 0.00 30 ILE A CA 3
ATOM 1582 C C . ILE A 1 30 ? 9.071 -3.039 4.035 1.00 0.00 30 ILE A C 3
ATOM 1583 O O . ILE A 1 30 ? 9.983 -2.535 4.681 1.00 0.00 30 ILE A O 3
ATOM 1599 N N . ASN A 1 31 ? 9.282 -3.671 2.888 1.00 0.00 31 ASN A N 3
ATOM 1600 C CA . ASN A 1 31 ? 10.635 -3.917 2.400 1.00 0.00 31 ASN A CA 3
ATOM 1601 C C . ASN A 1 31 ? 11.017 -2.858 1.372 1.00 0.00 31 ASN A C 3
ATOM 1602 O O . ASN A 1 31 ? 11.644 -3.147 0.353 1.00 0.00 31 ASN A O 3
ATOM 1613 N N . GLY A 1 32 ? 10.631 -1.623 1.651 1.00 0.00 32 GLY A N 3
ATOM 1614 C CA . GLY A 1 32 ? 10.922 -0.531 0.747 1.00 0.00 32 GLY A CA 3
ATOM 1615 C C . GLY A 1 32 ? 9.821 -0.317 -0.265 1.00 0.00 32 GLY A C 3
ATOM 1616 O O . GLY A 1 32 ? 9.933 0.531 -1.149 1.00 0.00 32 GLY A O 3
ATOM 1620 N N . ARG A 1 33 ? 8.748 -1.079 -0.136 1.00 0.00 33 ARG A N 3
ATOM 1621 C CA . ARG A 1 33 ? 7.612 -0.937 -1.025 1.00 0.00 33 ARG A CA 3
ATOM 1622 C C . ARG A 1 33 ? 6.317 -0.928 -0.226 1.00 0.00 33 ARG A C 3
ATOM 1623 O O . ARG A 1 33 ? 6.273 -1.433 0.898 1.00 0.00 33 ARG A O 3
ATOM 1644 N N . CYS A 1 34 ? 5.273 -0.353 -0.804 1.00 0.00 34 CYS A N 3
ATOM 1645 C CA . CYS A 1 34 ? 3.986 -0.244 -0.130 1.00 0.00 34 CYS A CA 3
ATOM 1646 C C . CYS A 1 34 ? 3.111 -1.465 -0.395 1.00 0.00 34 CYS A C 3
ATOM 1647 O O . CYS A 1 34 ? 2.787 -1.776 -1.541 1.00 0.00 34 CYS A O 3
ATOM 1654 N N . THR A 1 35 ? 2.740 -2.147 0.677 1.00 0.00 35 THR A N 3
ATOM 1655 C CA . THR A 1 35 ? 1.882 -3.312 0.598 1.00 0.00 35 THR A CA 3
ATOM 1656 C C . THR A 1 35 ? 0.640 -3.100 1.471 1.00 0.00 35 THR A C 3
ATOM 1657 O O . THR A 1 35 ? 0.726 -2.544 2.567 1.00 0.00 35 THR A O 3
ATOM 1668 N N . CYS A 1 36 ? -0.508 -3.527 0.977 1.00 0.00 36 CYS A N 3
ATOM 1669 C CA . CYS A 1 36 ? -1.764 -3.343 1.684 1.00 0.00 36 CYS A CA 3
ATOM 1670 C C . CYS A 1 36 ? -2.141 -4.622 2.418 1.00 0.00 36 CYS A C 3
ATOM 1671 O O . CYS A 1 36 ? -2.094 -5.714 1.845 1.00 0.00 36 CYS A O 3
ATOM 1678 N N . TYR A 1 37 ? -2.509 -4.479 3.682 1.00 0.00 37 TYR A N 3
ATOM 1679 C CA . TYR A 1 37 ? -2.855 -5.619 4.514 1.00 0.00 37 TYR A CA 3
ATOM 1680 C C . TYR A 1 37 ? -4.292 -5.492 5.007 1.00 0.00 37 TYR A C 3
ATOM 1681 O O . TYR A 1 37 ? -4.531 -4.972 6.096 1.00 0.00 37 TYR A O 3
ATOM 1699 N N . PRO A 1 38 ? -5.275 -5.907 4.198 1.00 0.00 38 PRO A N 3
ATOM 1700 C CA . PRO A 1 38 ? -6.688 -5.883 4.587 1.00 0.00 38 PRO A CA 3
ATOM 1701 C C . PRO A 1 38 ? -7.013 -6.976 5.599 1.00 0.00 38 PRO A C 3
ATOM 1702 O O . PRO A 1 38 ? -7.078 -6.672 6.806 1.00 0.00 38 PRO A O 3
ATOM 1728 N N . ILE A 1 2 ? -2.543 -7.358 -0.666 1.00 0.00 2 ILE A N 4
ATOM 1729 C CA . ILE A 1 2 ? -2.411 -6.523 -1.845 1.00 0.00 2 ILE A CA 4
ATOM 1730 C C . ILE A 1 2 ? -1.009 -5.932 -1.914 1.00 0.00 2 ILE A C 4
ATOM 1731 O O . ILE A 1 2 ? -0.752 -4.831 -1.426 1.00 0.00 2 ILE A O 4
ATOM 1747 N N . ASP A 1 3 ? -0.087 -6.692 -2.471 1.00 0.00 3 ASP A N 4
ATOM 1748 C CA . ASP A 1 3 ? 1.261 -6.203 -2.672 1.00 0.00 3 ASP A CA 4
ATOM 1749 C C . ASP A 1 3 ? 1.357 -5.557 -4.043 1.00 0.00 3 ASP A C 4
ATOM 1750 O O . ASP A 1 3 ? 1.339 -6.237 -5.069 1.00 0.00 3 ASP A O 4
ATOM 1759 N N . THR A 1 4 ? 1.426 -4.238 -4.046 1.00 0.00 4 THR A N 4
ATOM 1760 C CA . THR A 1 4 ? 1.388 -3.472 -5.279 1.00 0.00 4 THR A CA 4
ATOM 1761 C C . THR A 1 4 ? 2.713 -3.554 -6.026 1.00 0.00 4 THR A C 4
ATOM 1762 O O . THR A 1 4 ? 2.756 -3.381 -7.247 1.00 0.00 4 THR A O 4
ATOM 1773 N N . ASN A 1 5 ? 3.785 -3.821 -5.276 1.00 0.00 5 ASN A N 4
ATOM 1774 C CA . ASN A 1 5 ? 5.142 -3.858 -5.821 1.00 0.00 5 ASN A CA 4
ATOM 1775 C C . ASN A 1 5 ? 5.509 -2.448 -6.237 1.00 0.00 5 ASN A C 4
ATOM 1776 O O . ASN A 1 5 ? 6.151 -2.199 -7.257 1.00 0.00 5 ASN A O 4
ATOM 1787 N N . VAL A 1 6 ? 5.097 -1.535 -5.381 1.00 0.00 6 VAL A N 4
ATOM 1788 C CA . VAL A 1 6 ? 5.149 -0.116 -5.636 1.00 0.00 6 VAL A CA 4
ATOM 1789 C C . VAL A 1 6 ? 5.933 0.576 -4.532 1.00 0.00 6 VAL A C 4
ATOM 1790 O O . VAL A 1 6 ? 5.636 0.398 -3.351 1.00 0.00 6 VAL A O 4
ATOM 1803 N N . LYS A 1 7 ? 6.932 1.351 -4.923 1.00 0.00 7 LYS A N 4
ATOM 1804 C CA . LYS A 1 7 ? 7.836 1.979 -3.969 1.00 0.00 7 LYS A CA 4
ATOM 1805 C C . LYS A 1 7 ? 7.085 2.911 -3.023 1.00 0.00 7 LYS A C 4
ATOM 1806 O O . LYS A 1 7 ? 6.120 3.571 -3.417 1.00 0.00 7 LYS A O 4
ATOM 1825 N N . CYS A 1 8 ? 7.527 2.955 -1.773 1.00 0.00 8 CYS A N 4
ATOM 1826 C CA . CYS A 1 8 ? 6.849 3.743 -0.756 1.00 0.00 8 CYS A CA 4
ATOM 1827 C C . CYS A 1 8 ? 7.607 5.023 -0.430 1.00 0.00 8 CYS A C 4
ATOM 1828 O O . CYS A 1 8 ? 8.804 5.000 -0.154 1.00 0.00 8 CYS A O 4
ATOM 1835 N N . SER A 1 9 ? 6.892 6.138 -0.457 1.00 0.00 9 SER A N 4
ATOM 1836 C CA . SER A 1 9 ? 7.461 7.428 -0.102 1.00 0.00 9 SER A CA 4
ATOM 1837 C C . SER A 1 9 ? 7.155 7.769 1.357 1.00 0.00 9 SER A C 4
ATOM 1838 O O . SER A 1 9 ? 7.191 8.935 1.754 1.00 0.00 9 SER A O 4
ATOM 1846 N N . GLY A 1 10 ? 6.858 6.746 2.155 1.00 0.00 10 GLY A N 4
ATOM 1847 C CA . GLY A 1 10 ? 6.554 6.970 3.558 1.00 0.00 10 GLY A CA 4
ATOM 1848 C C . GLY A 1 10 ? 5.173 6.486 3.950 1.00 0.00 10 GLY A C 4
ATOM 1849 O O . GLY A 1 10 ? 4.504 7.109 4.773 1.00 0.00 10 GLY A O 4
ATOM 1853 N N . SER A 1 11 ? 4.745 5.393 3.330 1.00 0.00 11 SER A N 4
ATOM 1854 C CA . SER A 1 11 ? 3.470 4.727 3.645 1.00 0.00 11 SER A CA 4
ATOM 1855 C C . SER A 1 11 ? 2.245 5.528 3.176 1.00 0.00 11 SER A C 4
ATOM 1856 O O . SER A 1 11 ? 1.273 4.942 2.704 1.00 0.00 11 SER A O 4
ATOM 1864 N N . SER A 1 12 ? 2.284 6.853 3.280 1.00 0.00 12 SER A N 4
ATOM 1865 C CA . SER A 1 12 ? 1.177 7.686 2.809 1.00 0.00 12 SER A CA 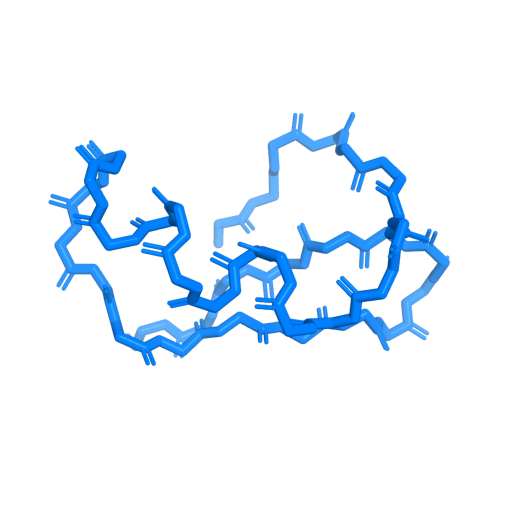4
ATOM 1866 C C . SER A 1 12 ? 0.998 7.510 1.298 1.00 0.00 12 SER A C 4
ATOM 1867 O O . SER A 1 12 ? -0.065 7.793 0.738 1.00 0.00 12 SER A O 4
ATOM 1875 N N . LYS A 1 13 ? 2.059 7.022 0.659 1.00 0.00 13 LYS A N 4
ATOM 1876 C CA . LYS A 1 13 ? 2.041 6.659 -0.750 1.00 0.00 13 LYS A CA 4
ATOM 1877 C C . LYS A 1 13 ? 0.953 5.620 -1.027 1.00 0.00 13 LYS A C 4
ATOM 1878 O O . LYS A 1 13 ? 0.211 5.723 -2.000 1.00 0.00 13 LYS A O 4
ATOM 1897 N N . CYS A 1 14 ? 0.851 4.633 -0.145 1.00 0.00 14 CYS A N 4
ATOM 1898 C CA . CYS A 1 14 ? -0.070 3.521 -0.336 1.00 0.00 14 CYS A CA 4
ATOM 1899 C C . CYS A 1 14 ? -1.371 3.714 0.423 1.00 0.00 14 CYS A C 4
ATOM 1900 O O . CYS A 1 14 ? -2.447 3.570 -0.148 1.00 0.00 14 CYS A O 4
ATOM 1907 N N . VAL A 1 15 ? -1.271 4.053 1.702 1.00 0.00 15 VAL A N 4
ATOM 1908 C CA . VAL A 1 15 ? -2.441 4.130 2.580 1.00 0.00 15 VAL A CA 4
ATOM 1909 C C . VAL A 1 15 ? -3.441 5.195 2.101 1.00 0.00 15 VAL A C 4
ATOM 1910 O O . VAL A 1 15 ? -4.558 5.292 2.599 1.00 0.00 15 VAL A O 4
ATOM 1923 N N . LYS A 1 16 ? -3.040 5.986 1.123 1.00 0.00 16 LYS A N 4
ATOM 1924 C CA . LYS A 1 16 ? -3.947 6.941 0.521 1.00 0.00 16 LYS A CA 4
ATOM 1925 C C . LYS A 1 16 ? -4.559 6.372 -0.761 1.00 0.00 16 LYS A C 4
ATOM 1926 O O . LYS A 1 16 ? -5.779 6.345 -0.920 1.00 0.00 16 LYS A O 4
ATOM 1945 N N . ILE A 1 17 ? -3.714 5.880 -1.662 1.00 0.00 17 ILE A N 4
ATOM 1946 C CA . ILE A 1 17 ? -4.179 5.471 -2.982 1.00 0.00 17 ILE A CA 4
ATOM 1947 C C . ILE A 1 17 ? -4.710 4.042 -2.999 1.00 0.00 17 ILE A C 4
ATOM 1948 O O . ILE A 1 17 ? -5.639 3.727 -3.739 1.00 0.00 17 ILE A O 4
ATOM 1964 N N . CYS A 1 18 ? -4.134 3.182 -2.179 1.00 0.00 18 CYS A N 4
ATOM 1965 C CA . CYS A 1 18 ? -4.546 1.782 -2.130 1.00 0.00 18 CYS A CA 4
ATOM 1966 C C . CYS A 1 18 ? -6.000 1.689 -1.674 1.00 0.00 18 CYS A C 4
ATOM 1967 O O . CYS A 1 18 ? -6.721 0.751 -2.014 1.00 0.00 18 CYS A O 4
ATOM 1974 N N . ILE A 1 19 ? -6.425 2.702 -0.931 1.00 0.00 19 ILE A N 4
ATOM 1975 C CA . ILE A 1 19 ? -7.791 2.783 -0.436 1.00 0.00 19 ILE A CA 4
ATOM 1976 C C . ILE A 1 19 ? -8.735 3.236 -1.549 1.00 0.00 19 ILE A C 4
ATOM 1977 O O . ILE A 1 19 ? -9.886 2.803 -1.625 1.00 0.00 19 ILE A O 4
ATOM 1993 N N . ASP A 1 20 ? -8.227 4.083 -2.430 1.00 0.00 20 ASP A N 4
ATOM 1994 C CA . ASP A 1 20 ? -9.012 4.587 -3.550 1.00 0.00 20 ASP A CA 4
ATOM 1995 C C . ASP A 1 20 ? -9.128 3.511 -4.618 1.00 0.00 20 ASP A C 4
ATOM 1996 O O . ASP A 1 20 ? -10.167 3.356 -5.262 1.00 0.00 20 ASP A O 4
ATOM 2005 N N . ARG A 1 21 ? -8.055 2.749 -4.767 1.00 0.00 21 ARG A N 4
ATOM 2006 C CA . ARG A 1 21 ? -7.981 1.703 -5.775 1.00 0.00 21 ARG A CA 4
ATOM 2007 C C . ARG A 1 21 ? -8.796 0.470 -5.390 1.00 0.00 21 ARG A C 4
ATOM 2008 O O . ARG A 1 21 ? -9.621 0.003 -6.172 1.00 0.00 21 ARG A O 4
ATOM 2029 N N . TYR A 1 22 ? -8.565 -0.063 -4.191 1.00 0.00 22 TYR A N 4
ATOM 2030 C CA . TYR A 1 22 ? -9.122 -1.358 -3.833 1.00 0.00 22 TYR A CA 4
ATOM 2031 C C . TYR A 1 22 ? -10.188 -1.248 -2.747 1.00 0.00 22 TYR A C 4
ATOM 2032 O O . TYR A 1 22 ? -11.245 -0.654 -2.952 1.00 0.00 22 TYR A O 4
ATOM 2050 N N . ASN A 1 23 ? -9.875 -1.801 -1.583 1.00 0.00 23 ASN A N 4
ATOM 2051 C CA . ASN A 1 23 ? -10.847 -1.962 -0.502 1.00 0.00 23 ASN A CA 4
ATOM 2052 C C . ASN A 1 23 ? -10.134 -2.128 0.839 1.00 0.00 23 ASN A C 4
ATOM 2053 O O . ASN A 1 23 ? -10.719 -2.602 1.812 1.00 0.00 23 ASN A O 4
ATOM 2064 N N . THR A 1 24 ? -8.880 -1.709 0.892 1.00 0.00 24 THR A N 4
ATOM 2065 C CA . THR A 1 24 ? -8.051 -1.925 2.070 1.00 0.00 24 THR A CA 4
ATOM 2066 C C . THR A 1 24 ? -7.981 -0.650 2.904 1.00 0.00 24 THR A C 4
ATOM 2067 O O . THR A 1 24 ? -8.469 0.393 2.480 1.00 0.00 24 THR A O 4
ATOM 2078 N N . ARG A 1 25 ? -7.404 -0.749 4.095 1.00 0.00 25 ARG A N 4
ATOM 2079 C CA . ARG A 1 25 ? -7.151 0.421 4.930 1.00 0.00 25 ARG A CA 4
ATOM 2080 C C . ARG A 1 25 ? -5.818 0.275 5.658 1.00 0.00 25 ARG A C 4
ATOM 2081 O O . ARG A 1 25 ? -5.393 1.169 6.388 1.00 0.00 25 ARG A O 4
ATOM 2102 N N . GLY A 1 26 ? -5.152 -0.852 5.445 1.00 0.00 26 GLY A N 4
ATOM 2103 C CA . GLY A 1 26 ? -3.917 -1.119 6.150 1.00 0.00 26 GLY A CA 4
ATOM 2104 C C . GLY A 1 26 ? -2.739 -1.273 5.215 1.00 0.00 26 GLY A C 4
ATOM 2105 O O . GLY A 1 26 ? -2.191 -2.360 5.074 1.00 0.00 26 GLY A O 4
ATOM 2109 N N . ALA A 1 27 ? -2.355 -0.189 4.564 1.00 0.00 27 ALA A N 4
ATOM 2110 C CA . ALA A 1 27 ? -1.223 -0.214 3.650 1.00 0.00 27 ALA A CA 4
ATOM 2111 C C . ALA A 1 27 ? -0.020 0.460 4.293 1.00 0.00 27 ALA A C 4
ATOM 2112 O O . ALA A 1 27 ? -0.138 1.555 4.848 1.00 0.00 27 ALA A O 4
ATOM 2119 N N . LYS A 1 28 ? 1.131 -0.189 4.220 1.00 0.00 28 LYS A N 4
ATOM 2120 C CA . LYS A 1 28 ? 2.317 0.298 4.905 1.00 0.00 28 LYS A CA 4
ATOM 2121 C C . LYS A 1 28 ? 3.570 0.133 4.043 1.00 0.00 28 LYS A C 4
ATOM 2122 O O . LYS A 1 28 ? 3.646 -0.761 3.196 1.00 0.00 28 LYS A O 4
ATOM 2141 N N . CYS A 1 29 ? 4.531 1.024 4.254 1.00 0.00 29 CYS A N 4
ATOM 2142 C CA . CYS A 1 29 ? 5.855 0.906 3.662 1.00 0.00 29 CYS A CA 4
ATOM 2143 C C . CYS A 1 29 ? 6.675 -0.074 4.494 1.00 0.00 29 CYS A C 4
ATOM 2144 O O . CYS A 1 29 ? 7.084 0.240 5.614 1.00 0.00 29 CYS A O 4
ATOM 2151 N N . ILE A 1 30 ? 6.894 -1.266 3.959 1.00 0.00 30 ILE A N 4
ATOM 2152 C CA . ILE A 1 30 ? 7.417 -2.368 4.759 1.00 0.00 30 ILE A CA 4
ATOM 2153 C C . ILE A 1 30 ? 8.621 -3.056 4.106 1.00 0.00 30 ILE A C 4
ATOM 2154 O O . ILE A 1 30 ? 9.636 -3.294 4.762 1.00 0.00 30 ILE A O 4
ATOM 2170 N N . ASN A 1 31 ? 8.518 -3.361 2.820 1.00 0.00 31 ASN A N 4
ATOM 2171 C CA . ASN A 1 31 ? 9.568 -4.109 2.130 1.00 0.00 31 ASN A CA 4
ATOM 2172 C C . ASN A 1 31 ? 10.336 -3.208 1.174 1.00 0.00 31 ASN A C 4
ATOM 2173 O O . ASN A 1 31 ? 10.793 -3.651 0.118 1.00 0.00 31 ASN A O 4
ATOM 2184 N N . GLY A 1 32 ? 10.487 -1.945 1.547 1.00 0.00 32 GLY A N 4
ATOM 2185 C CA . GLY A 1 32 ? 11.058 -0.968 0.639 1.00 0.00 32 GLY A CA 4
ATOM 2186 C C . GLY A 1 32 ? 10.018 -0.482 -0.338 1.00 0.00 32 GLY A C 4
ATOM 2187 O O . GLY A 1 32 ? 10.254 0.433 -1.131 1.00 0.00 32 GLY A O 4
ATOM 2191 N N . ARG A 1 33 ? 8.858 -1.112 -0.265 1.00 0.00 33 ARG A N 4
ATOM 2192 C CA . ARG A 1 33 ? 7.721 -0.751 -1.070 1.00 0.00 33 ARG A CA 4
ATOM 2193 C C . ARG A 1 33 ? 6.460 -0.857 -0.226 1.00 0.00 33 ARG A C 4
ATOM 2194 O O . ARG A 1 33 ? 6.516 -1.276 0.935 1.00 0.00 33 ARG A O 4
ATOM 2215 N N . CYS A 1 34 ? 5.335 -0.495 -0.808 1.00 0.00 34 CYS A N 4
ATOM 2216 C CA . CYS A 1 34 ? 4.074 -0.503 -0.094 1.00 0.00 34 CYS A CA 4
ATOM 2217 C C . CYS A 1 34 ? 3.294 -1.791 -0.315 1.00 0.00 34 CYS A C 4
ATOM 2218 O O . CYS A 1 34 ? 3.036 -2.199 -1.449 1.00 0.00 34 CYS A O 4
ATOM 2225 N N . THR A 1 35 ? 2.924 -2.418 0.783 1.00 0.00 35 THR A N 4
ATOM 2226 C CA . THR A 1 35 ? 2.084 -3.595 0.751 1.00 0.00 35 THR A CA 4
ATOM 2227 C C . THR A 1 35 ? 0.798 -3.317 1.530 1.00 0.00 35 THR A C 4
ATOM 2228 O O . THR A 1 35 ? 0.837 -2.775 2.635 1.00 0.00 35 THR A O 4
ATOM 2239 N N . CYS A 1 36 ? -0.336 -3.653 0.936 1.00 0.00 36 CYS A N 4
ATOM 2240 C CA . CYS A 1 36 ? -1.629 -3.401 1.552 1.00 0.00 36 CYS A CA 4
ATOM 2241 C C . CYS A 1 36 ? -2.163 -4.672 2.198 1.00 0.00 36 CYS A C 4
ATOM 2242 O O . CYS A 1 36 ? -2.256 -5.714 1.550 1.00 0.00 36 CYS A O 4
ATOM 2249 N N . TYR A 1 37 ? -2.494 -4.584 3.477 1.00 0.00 37 TYR A N 4
ATOM 2250 C CA . TYR A 1 37 ? -2.974 -5.730 4.233 1.00 0.00 37 TYR A CA 4
ATOM 2251 C C . TYR A 1 37 ? -4.460 -5.576 4.555 1.00 0.00 37 TYR A C 4
ATOM 2252 O O . TYR A 1 37 ? -4.825 -4.959 5.557 1.00 0.00 37 TYR A O 4
ATOM 2270 N N . PRO A 1 38 ? -5.341 -6.085 3.684 1.00 0.00 38 PRO A N 4
ATOM 2271 C CA . PRO A 1 38 ? -6.786 -6.053 3.893 1.00 0.00 38 PRO A CA 4
ATOM 2272 C C . PRO A 1 38 ? -7.248 -7.168 4.823 1.00 0.00 38 PRO A C 4
ATOM 2273 O O . PRO A 1 38 ? -7.448 -8.304 4.348 1.00 0.00 38 PRO A O 4
ATOM 2299 N N . ILE A 1 2 ? -2.065 -7.299 -0.281 1.00 0.00 2 ILE A N 5
ATOM 2300 C CA . ILE A 1 2 ? -1.809 -6.480 -1.455 1.00 0.00 2 ILE A CA 5
ATOM 2301 C C . ILE A 1 2 ? -0.336 -6.109 -1.550 1.00 0.00 2 ILE A C 5
ATOM 2302 O O . ILE A 1 2 ? 0.179 -5.346 -0.736 1.00 0.00 2 ILE A O 5
ATOM 2318 N N . ASP A 1 3 ? 0.342 -6.678 -2.526 1.00 0.00 3 ASP A N 5
ATOM 2319 C CA . ASP A 1 3 ? 1.689 -6.254 -2.847 1.00 0.00 3 ASP A CA 5
ATOM 2320 C C . ASP A 1 3 ? 1.697 -5.607 -4.213 1.00 0.00 3 ASP A C 5
ATOM 2321 O O . ASP A 1 3 ? 1.674 -6.289 -5.238 1.00 0.00 3 ASP A O 5
ATOM 2330 N N . THR A 1 4 ? 1.701 -4.286 -4.219 1.00 0.00 4 THR A N 5
ATOM 2331 C CA . THR A 1 4 ? 1.693 -3.524 -5.452 1.00 0.00 4 THR A CA 5
ATOM 2332 C C . THR A 1 4 ? 3.021 -3.675 -6.179 1.00 0.00 4 THR A C 5
ATOM 2333 O O . THR A 1 4 ? 3.105 -3.497 -7.396 1.00 0.00 4 THR A O 5
ATOM 2344 N N . ASN A 1 5 ? 4.051 -4.019 -5.409 1.00 0.00 5 ASN A N 5
ATOM 2345 C CA . ASN A 1 5 ? 5.416 -4.105 -5.910 1.00 0.00 5 ASN A CA 5
ATOM 2346 C C . ASN A 1 5 ? 5.845 -2.751 -6.450 1.00 0.00 5 ASN A C 5
ATOM 2347 O O . ASN A 1 5 ? 6.651 -2.641 -7.371 1.00 0.00 5 ASN A O 5
ATOM 2358 N N . VAL A 1 6 ? 5.321 -1.726 -5.811 1.00 0.00 6 VAL A N 5
ATOM 2359 C CA . VAL A 1 6 ? 5.543 -0.349 -6.211 1.00 0.00 6 VAL A CA 5
ATOM 2360 C C . VAL A 1 6 ? 6.119 0.420 -5.043 1.00 0.00 6 VAL A C 5
ATOM 2361 O O . VAL A 1 6 ? 5.504 0.488 -3.978 1.00 0.00 6 VAL A O 5
ATOM 2374 N N . LYS A 1 7 ? 7.305 0.958 -5.250 1.00 0.00 7 LYS A N 5
ATOM 2375 C CA . LYS A 1 7 ? 8.027 1.692 -4.222 1.00 0.00 7 LYS A CA 5
ATOM 2376 C C . LYS A 1 7 ? 7.156 2.745 -3.546 1.00 0.00 7 LYS A C 5
ATOM 2377 O O . LYS A 1 7 ? 6.373 3.440 -4.196 1.00 0.00 7 LYS A O 5
ATOM 2396 N N . CYS A 1 8 ? 7.317 2.858 -2.242 1.00 0.00 8 CYS A N 5
ATOM 2397 C CA . CYS A 1 8 ? 6.558 3.805 -1.452 1.00 0.00 8 CYS A CA 5
ATOM 2398 C C . CYS A 1 8 ? 7.346 5.099 -1.286 1.00 0.00 8 CYS A C 5
ATOM 2399 O O . CYS A 1 8 ? 8.559 5.136 -1.505 1.00 0.00 8 CYS A O 5
ATOM 2406 N N . SER A 1 9 ? 6.648 6.154 -0.913 1.00 0.00 9 SER A N 5
ATOM 2407 C CA . SER A 1 9 ? 7.281 7.390 -0.486 1.00 0.00 9 SER A CA 5
ATOM 2408 C C . SER A 1 9 ? 7.022 7.554 1.004 1.00 0.00 9 SER A C 5
ATOM 2409 O O . SER A 1 9 ? 6.957 8.659 1.535 1.00 0.00 9 SER A O 5
ATOM 2417 N N . GLY A 1 10 ? 6.903 6.412 1.664 1.00 0.00 10 GLY A N 5
ATOM 2418 C CA . GLY A 1 10 ? 6.389 6.360 3.009 1.00 0.00 10 GLY A CA 5
ATOM 2419 C C . GLY A 1 10 ? 5.040 5.678 3.015 1.00 0.00 10 GLY A C 5
ATOM 2420 O O . GLY A 1 10 ? 4.372 5.624 1.978 1.00 0.00 10 GLY A O 5
ATOM 2424 N N . SER A 1 11 ? 4.631 5.156 4.159 1.00 0.00 11 SER A N 5
ATOM 2425 C CA . SER A 1 11 ? 3.371 4.431 4.261 1.00 0.00 11 SER A CA 5
ATOM 2426 C C . SER A 1 11 ? 2.176 5.342 3.970 1.00 0.00 11 SER A C 5
ATOM 2427 O O . SER A 1 11 ? 1.103 4.869 3.587 1.00 0.00 11 SER A O 5
ATOM 2435 N N . SER A 1 12 ? 2.387 6.648 4.126 1.00 0.00 12 SER A N 5
ATOM 2436 C CA . SER A 1 12 ? 1.329 7.640 3.969 1.00 0.00 12 SER A CA 5
ATOM 2437 C C . SER A 1 12 ? 0.716 7.623 2.569 1.00 0.00 12 SER A C 5
ATOM 2438 O O . SER A 1 12 ? -0.459 7.966 2.401 1.00 0.00 12 SER A O 5
ATOM 2446 N N . LYS A 1 13 ? 1.495 7.232 1.568 1.00 0.00 13 LYS A N 5
ATOM 2447 C CA . LYS A 1 13 ? 0.968 7.122 0.215 1.00 0.00 13 LYS A CA 5
ATOM 2448 C C . LYS A 1 13 ? 0.056 5.913 0.110 1.00 0.00 13 LYS A C 5
ATOM 2449 O O . LYS A 1 13 ? -1.090 6.017 -0.323 1.00 0.00 13 LYS A O 5
ATOM 2468 N N . CYS A 1 14 ? 0.565 4.776 0.553 1.00 0.00 14 CYS A N 5
ATOM 2469 C CA . CYS A 1 14 ? -0.140 3.512 0.425 1.00 0.00 14 CYS A CA 5
ATOM 2470 C C . CYS A 1 14 ? -1.438 3.523 1.218 1.00 0.00 14 CYS A C 5
ATOM 2471 O O . CYS A 1 14 ? -2.481 3.132 0.702 1.00 0.00 14 CYS A O 5
ATOM 2478 N N . VAL A 1 15 ? -1.381 4.009 2.456 1.00 0.00 15 VAL A N 5
ATOM 2479 C CA . VAL A 1 15 ? -2.549 4.018 3.336 1.00 0.00 15 VAL A CA 5
ATOM 2480 C C . VAL A 1 15 ? -3.675 4.894 2.764 1.00 0.00 15 VAL A C 5
ATOM 2481 O O . VAL A 1 15 ? -4.828 4.798 3.178 1.00 0.00 15 VAL A O 5
ATOM 2494 N N . LYS A 1 16 ? -3.336 5.733 1.795 1.00 0.00 16 LYS A N 5
ATOM 2495 C CA . LYS A 1 16 ? -4.315 6.603 1.170 1.00 0.00 16 LYS A CA 5
ATOM 2496 C C . LYS A 1 16 ? -4.718 6.056 -0.197 1.00 0.00 16 LYS A C 5
ATOM 2497 O O . LYS A 1 16 ? -5.902 5.894 -0.490 1.00 0.00 16 LYS A O 5
ATOM 2516 N N . ILE A 1 17 ? -3.727 5.747 -1.021 1.00 0.00 17 ILE A N 5
ATOM 2517 C CA . ILE A 1 17 ? -3.980 5.396 -2.411 1.00 0.00 17 ILE A CA 5
ATOM 2518 C C . ILE A 1 17 ? -4.486 3.968 -2.562 1.00 0.00 17 ILE A C 5
ATOM 2519 O O . ILE A 1 17 ? -5.138 3.627 -3.549 1.00 0.00 17 ILE A O 5
ATOM 2535 N N . CYS A 1 18 ? -4.198 3.141 -1.580 1.00 0.00 18 CYS A N 5
ATOM 2536 C CA . CYS A 1 18 ? -4.661 1.759 -1.592 1.00 0.00 18 CYS A CA 5
ATOM 2537 C C . CYS A 1 18 ? -6.182 1.714 -1.466 1.00 0.00 18 CYS A C 5
ATOM 2538 O O . CYS A 1 18 ? -6.819 0.713 -1.799 1.00 0.00 18 CYS A O 5
ATOM 2545 N N . ILE A 1 19 ? -6.761 2.822 -1.015 1.00 0.00 19 ILE A N 5
ATOM 2546 C CA . ILE A 1 19 ? -8.204 2.941 -0.926 1.00 0.00 19 ILE A CA 5
ATOM 2547 C C . ILE A 1 19 ? -8.798 3.226 -2.303 1.00 0.00 19 ILE A C 5
ATOM 2548 O O . ILE A 1 19 ? -9.937 2.864 -2.590 1.00 0.00 19 ILE A O 5
ATOM 2564 N N . ASP A 1 20 ? -8.007 3.854 -3.163 1.00 0.00 20 ASP A N 5
ATOM 2565 C CA . ASP A 1 20 ? -8.452 4.176 -4.513 1.00 0.00 20 ASP A CA 5
ATOM 2566 C C . ASP A 1 20 ? -8.202 3.000 -5.444 1.00 0.00 20 ASP A C 5
ATOM 2567 O O . ASP A 1 20 ? -9.062 2.626 -6.238 1.00 0.00 20 ASP A O 5
ATOM 2576 N N . ARG A 1 21 ? -7.017 2.419 -5.331 1.00 0.00 21 ARG A N 5
ATOM 2577 C CA . ARG A 1 21 ? -6.632 1.295 -6.176 1.00 0.00 21 ARG A CA 5
ATOM 2578 C C . ARG A 1 21 ? -7.435 0.049 -5.824 1.00 0.00 21 ARG A C 5
ATOM 2579 O O . ARG A 1 21 ? -8.008 -0.607 -6.696 1.00 0.00 21 ARG A O 5
ATOM 2600 N N . TYR A 1 22 ? -7.478 -0.270 -4.543 1.00 0.00 22 TYR A N 5
ATOM 2601 C CA . TYR A 1 22 ? -8.142 -1.466 -4.083 1.00 0.00 22 TYR A CA 5
ATOM 2602 C C . TYR A 1 22 ? -9.398 -1.097 -3.311 1.00 0.00 22 TYR A C 5
ATOM 2603 O O . TYR A 1 22 ? -10.359 -0.575 -3.879 1.00 0.00 22 TYR A O 5
ATOM 2621 N N . ASN A 1 23 ? -9.373 -1.348 -2.016 1.00 0.00 23 ASN A N 5
ATOM 2622 C CA . ASN A 1 23 ? -10.519 -1.096 -1.157 1.00 0.00 23 ASN A CA 5
ATOM 2623 C C . ASN A 1 23 ? -10.089 -1.038 0.297 1.00 0.00 23 ASN A C 5
ATOM 2624 O O . ASN A 1 23 ? -10.921 -1.048 1.202 1.00 0.00 23 ASN A O 5
ATOM 2635 N N . THR A 1 24 ? -8.793 -0.952 0.524 1.00 0.00 24 THR A N 5
ATOM 2636 C CA . THR A 1 24 ? -8.261 -1.196 1.842 1.00 0.00 24 THR A CA 5
ATOM 2637 C C . THR A 1 24 ? -7.523 0.006 2.409 1.00 0.00 24 THR A C 5
ATOM 2638 O O . THR A 1 24 ? -6.655 0.590 1.757 1.00 0.00 24 THR A O 5
ATOM 2649 N N . ARG A 1 25 ? -7.892 0.362 3.633 1.00 0.00 25 ARG A N 5
ATOM 2650 C CA . ARG A 1 25 ? -7.285 1.482 4.338 1.00 0.00 25 ARG A CA 5
ATOM 2651 C C . ARG A 1 25 ? -6.008 1.053 5.053 1.00 0.00 25 ARG A C 5
ATOM 2652 O O . ARG A 1 25 ? -5.248 1.879 5.541 1.00 0.00 25 ARG A O 5
ATOM 2673 N N . GLY A 1 26 ? -5.789 -0.250 5.118 1.00 0.00 26 GLY A N 5
ATOM 2674 C CA . GLY A 1 26 ? -4.662 -0.768 5.855 1.00 0.00 26 GLY A CA 5
ATOM 2675 C C . GLY A 1 26 ? -3.479 -1.014 4.959 1.00 0.00 26 GLY A C 5
ATOM 2676 O O . GLY A 1 26 ? -3.440 -2.009 4.250 1.00 0.00 26 GLY A O 5
ATOM 2680 N N . ALA A 1 27 ? -2.527 -0.101 4.966 1.00 0.00 27 ALA A N 5
ATOM 2681 C CA . ALA A 1 27 ? -1.348 -0.244 4.137 1.00 0.00 27 ALA A CA 5
ATOM 2682 C C . ALA A 1 27 ? -0.105 0.222 4.873 1.00 0.00 27 ALA A C 5
ATOM 2683 O O . ALA A 1 27 ? -0.143 1.197 5.624 1.00 0.00 27 ALA A O 5
ATOM 2690 N N . LYS A 1 28 ? 0.985 -0.484 4.653 1.00 0.00 28 LYS A N 5
ATOM 2691 C CA . LYS A 1 28 ? 2.251 -0.173 5.283 1.00 0.00 28 LYS A CA 5
ATOM 2692 C C . LYS A 1 28 ? 3.380 -0.492 4.312 1.00 0.00 28 LYS A C 5
ATOM 2693 O O . LYS A 1 28 ? 3.308 -1.470 3.567 1.00 0.00 28 LYS A O 5
ATOM 2712 N N . CYS A 1 29 ? 4.404 0.339 4.298 1.00 0.00 29 CYS A N 5
ATOM 2713 C CA . CYS A 1 29 ? 5.523 0.137 3.397 1.00 0.00 29 CYS A CA 5
ATOM 2714 C C . CYS A 1 29 ? 6.517 -0.833 4.029 1.00 0.00 29 CYS A C 5
ATOM 2715 O O . CYS A 1 29 ? 7.148 -0.523 5.040 1.00 0.00 29 CYS A O 5
ATOM 2722 N N . ILE A 1 30 ? 6.645 -2.015 3.441 1.00 0.00 30 ILE A N 5
ATOM 2723 C CA . ILE A 1 30 ? 7.409 -3.088 4.062 1.00 0.00 30 ILE A CA 5
ATOM 2724 C C . ILE A 1 30 ? 8.824 -3.197 3.484 1.00 0.00 30 ILE A C 5
ATOM 2725 O O . ILE A 1 30 ? 9.803 -2.961 4.187 1.00 0.00 30 ILE A O 5
ATOM 2741 N N . ASN A 1 31 ? 8.928 -3.512 2.204 1.00 0.00 31 ASN A N 5
ATOM 2742 C CA . ASN A 1 31 ? 10.218 -3.759 1.569 1.00 0.00 31 ASN A CA 5
ATOM 2743 C C . ASN A 1 31 ? 10.604 -2.584 0.694 1.00 0.00 31 ASN A C 5
ATOM 2744 O O . ASN A 1 31 ? 11.479 -2.685 -0.168 1.00 0.00 31 ASN A O 5
ATOM 2755 N N . GLY A 1 32 ? 9.946 -1.468 0.925 1.00 0.00 32 GLY A N 5
ATOM 2756 C CA . GLY A 1 32 ? 10.168 -0.302 0.113 1.00 0.00 32 GLY A CA 5
ATOM 2757 C C . GLY A 1 32 ? 9.035 -0.077 -0.857 1.00 0.00 32 GLY A C 5
ATOM 2758 O O . GLY A 1 32 ? 9.016 0.924 -1.562 1.00 0.00 32 GLY A O 5
ATOM 2762 N N . ARG A 1 33 ? 8.093 -1.019 -0.904 1.00 0.00 33 ARG A N 5
ATOM 2763 C CA . ARG A 1 33 ? 6.902 -0.863 -1.731 1.00 0.00 33 ARG A CA 5
ATOM 2764 C C . ARG A 1 33 ? 5.689 -0.619 -0.844 1.00 0.00 33 ARG A C 5
ATOM 2765 O O . ARG A 1 33 ? 5.769 -0.727 0.381 1.00 0.00 33 ARG A O 5
ATOM 2786 N N . CYS A 1 34 ? 4.570 -0.307 -1.467 1.00 0.00 34 CYS A N 5
ATOM 2787 C CA . CYS A 1 34 ? 3.319 -0.138 -0.750 1.00 0.00 34 CYS A CA 5
ATOM 2788 C C . CYS A 1 34 ? 2.548 -1.453 -0.683 1.00 0.00 34 CYS A C 5
ATOM 2789 O O . CYS A 1 34 ? 2.054 -1.953 -1.697 1.00 0.00 34 CYS A O 5
ATOM 2796 N N . THR A 1 35 ? 2.466 -2.010 0.516 1.00 0.00 35 THR A N 5
ATOM 2797 C CA . THR A 1 35 ? 1.790 -3.276 0.739 1.00 0.00 35 THR A CA 5
ATOM 2798 C C . THR A 1 35 ? 0.606 -3.083 1.685 1.00 0.00 35 THR A C 5
ATOM 2799 O O . THR A 1 35 ? 0.735 -2.451 2.730 1.00 0.00 35 THR A O 5
ATOM 2810 N N . CYS A 1 36 ? -0.548 -3.609 1.310 1.00 0.00 36 CYS A N 5
ATOM 2811 C CA . CYS A 1 36 ? -1.759 -3.425 2.098 1.00 0.00 36 CYS A CA 5
ATOM 2812 C C . CYS A 1 36 ? -2.119 -4.706 2.832 1.00 0.00 36 CYS A C 5
ATOM 2813 O O . CYS A 1 36 ? -2.088 -5.797 2.259 1.00 0.00 36 CYS A O 5
ATOM 2820 N N . TYR A 1 37 ? -2.457 -4.557 4.103 1.00 0.00 37 TYR A N 5
ATOM 2821 C CA . TYR A 1 37 ? -2.778 -5.679 4.972 1.00 0.00 37 TYR A CA 5
ATOM 2822 C C . TYR A 1 37 ? -4.214 -5.549 5.472 1.00 0.00 37 TYR A C 5
ATOM 2823 O O . TYR A 1 37 ? -4.465 -4.935 6.509 1.00 0.00 37 TYR A O 5
ATOM 2841 N N . PRO A 1 38 ? -5.174 -6.079 4.707 1.00 0.00 38 PRO A N 5
ATOM 2842 C CA . PRO A 1 38 ? -6.599 -6.031 5.041 1.00 0.00 38 PRO A CA 5
ATOM 2843 C C . PRO A 1 38 ? -6.985 -7.053 6.105 1.00 0.00 38 PRO A C 5
ATOM 2844 O O . PRO A 1 38 ? -7.278 -6.642 7.248 1.00 0.00 38 PRO A O 5
ATOM 2870 N N . ILE A 1 2 ? -1.818 -7.400 -0.419 1.00 0.00 2 ILE A N 6
ATOM 2871 C CA . ILE A 1 2 ? -1.852 -6.501 -1.564 1.00 0.00 2 ILE A CA 6
ATOM 2872 C C . ILE A 1 2 ? -0.515 -5.790 -1.716 1.00 0.00 2 ILE A C 6
ATOM 2873 O O . ILE A 1 2 ? -0.311 -4.704 -1.180 1.00 0.00 2 ILE A O 6
ATOM 2889 N N . ASP A 1 3 ? 0.408 -6.414 -2.419 1.00 0.00 3 ASP A N 6
ATOM 2890 C CA . ASP A 1 3 ? 1.712 -5.815 -2.633 1.00 0.00 3 ASP A CA 6
ATOM 2891 C C . ASP A 1 3 ? 1.747 -5.164 -4.000 1.00 0.00 3 ASP A C 6
ATOM 2892 O O . ASP A 1 3 ? 1.730 -5.842 -5.030 1.00 0.00 3 ASP A O 6
AT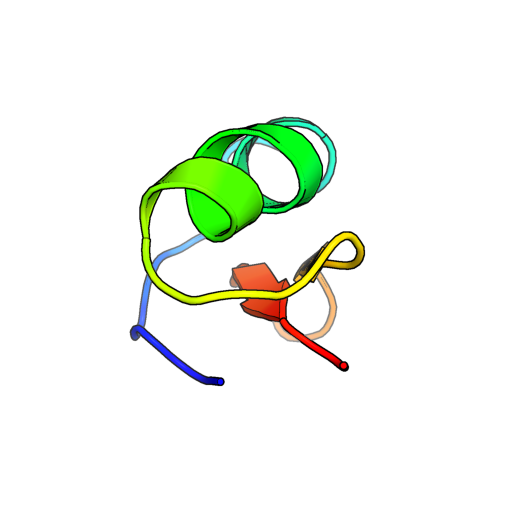OM 2901 N N . THR A 1 4 ? 1.771 -3.845 -4.001 1.00 0.00 4 THR A N 6
ATOM 2902 C CA . THR A 1 4 ? 1.756 -3.081 -5.233 1.00 0.00 4 THR A CA 6
ATOM 2903 C C . THR A 1 4 ? 3.113 -3.144 -5.928 1.00 0.00 4 THR A C 6
ATOM 2904 O O . THR A 1 4 ? 3.233 -2.795 -7.105 1.00 0.00 4 THR A O 6
ATOM 2915 N N . ASN A 1 5 ? 4.127 -3.614 -5.193 1.00 0.00 5 ASN A N 6
ATOM 2916 C CA . ASN A 1 5 ? 5.495 -3.698 -5.705 1.00 0.00 5 ASN A CA 6
ATOM 2917 C C . ASN A 1 5 ? 5.989 -2.317 -6.092 1.00 0.00 5 ASN A C 6
ATOM 2918 O O . ASN A 1 5 ? 6.710 -2.142 -7.072 1.00 0.00 5 ASN A O 6
ATOM 2929 N N . VAL A 1 6 ? 5.637 -1.352 -5.271 1.00 0.00 6 VAL A N 6
ATOM 2930 C CA . VAL A 1 6 ? 5.913 0.044 -5.556 1.00 0.00 6 VAL A CA 6
ATOM 2931 C C . VAL A 1 6 ? 6.867 0.610 -4.526 1.00 0.00 6 VAL A C 6
ATOM 2932 O O . VAL A 1 6 ? 6.486 0.840 -3.381 1.00 0.00 6 VAL A O 6
ATOM 2945 N N . LYS A 1 7 ? 8.111 0.777 -4.933 1.00 0.00 7 LYS A N 6
ATOM 2946 C CA . LYS A 1 7 ? 9.123 1.387 -4.088 1.00 0.00 7 LYS A CA 6
ATOM 2947 C C . LYS A 1 7 ? 8.649 2.734 -3.555 1.00 0.00 7 LYS A C 6
ATOM 2948 O O . LYS A 1 7 ? 8.339 3.648 -4.321 1.00 0.00 7 LYS A O 6
ATOM 2967 N N . CYS A 1 8 ? 8.601 2.846 -2.242 1.00 0.00 8 CYS A N 6
ATOM 2968 C CA . CYS A 1 8 ? 8.094 4.036 -1.586 1.00 0.00 8 CYS A CA 6
ATOM 2969 C C . CYS A 1 8 ? 8.945 4.388 -0.374 1.00 0.00 8 CYS A C 6
ATOM 2970 O O . CYS A 1 8 ? 9.528 3.510 0.263 1.00 0.00 8 CYS A O 6
ATOM 2977 N N . SER A 1 9 ? 9.035 5.674 -0.080 1.00 0.00 9 SER A N 6
ATOM 2978 C CA . SER A 1 9 ? 9.718 6.135 1.112 1.00 0.00 9 SER A CA 6
ATOM 2979 C C . SER A 1 9 ? 8.709 6.321 2.242 1.00 0.00 9 SER A C 6
ATOM 2980 O O . SER A 1 9 ? 8.887 5.802 3.348 1.00 0.00 9 SER A O 6
ATOM 2988 N N . GLY A 1 10 ? 7.645 7.055 1.946 1.00 0.00 10 GLY A N 6
ATOM 2989 C CA . GLY A 1 10 ? 6.580 7.252 2.907 1.00 0.00 10 GLY A CA 6
ATOM 2990 C C . GLY A 1 10 ? 5.391 6.358 2.619 1.00 0.00 10 GLY A C 6
ATOM 2991 O O . GLY A 1 10 ? 4.827 6.400 1.522 1.00 0.00 10 GLY A O 6
ATOM 2995 N N . SER A 1 11 ? 5.010 5.555 3.606 1.00 0.00 11 SER A N 6
ATOM 2996 C CA . SER A 1 11 ? 3.920 4.593 3.462 1.00 0.00 11 SER A CA 6
ATOM 2997 C C . SER A 1 11 ? 2.587 5.290 3.170 1.00 0.00 11 SER A C 6
ATOM 2998 O O . SER A 1 11 ? 1.674 4.707 2.573 1.00 0.00 11 SER A O 6
ATOM 3006 N N . SER A 1 12 ? 2.501 6.551 3.577 1.00 0.00 12 SER A N 6
ATOM 3007 C CA . SER A 1 12 ? 1.242 7.278 3.608 1.00 0.00 12 SER A CA 6
ATOM 3008 C C . SER A 1 12 ? 0.656 7.522 2.216 1.00 0.00 12 SER A C 6
ATOM 3009 O O . SER A 1 12 ? -0.567 7.558 2.054 1.00 0.00 12 SER A O 6
ATOM 3017 N N . LYS A 1 13 ? 1.506 7.657 1.208 1.00 0.00 13 LYS A N 6
ATOM 3018 C CA . LYS A 1 13 ? 1.023 7.972 -0.133 1.00 0.00 13 LYS A CA 6
ATOM 3019 C C . LYS A 1 13 ? 0.254 6.814 -0.752 1.00 0.00 13 LYS A C 6
ATOM 3020 O O . LYS A 1 13 ? -0.463 6.995 -1.735 1.00 0.00 13 LYS A O 6
ATOM 3039 N N . CYS A 1 14 ? 0.398 5.632 -0.183 1.00 0.00 14 CYS A N 6
ATOM 3040 C CA . CYS A 1 14 ? -0.272 4.465 -0.720 1.00 0.00 14 CYS A CA 6
ATOM 3041 C C . CYS A 1 14 ? -1.489 4.080 0.091 1.00 0.00 14 CYS A C 6
ATOM 3042 O O . CYS A 1 14 ? -2.512 3.722 -0.473 1.00 0.00 14 CYS A O 6
ATOM 3049 N N . VAL A 1 15 ? -1.393 4.171 1.405 1.00 0.00 15 VAL A N 6
ATOM 3050 C CA . VAL A 1 15 ? -2.500 3.787 2.273 1.00 0.00 15 VAL A CA 6
ATOM 3051 C C . VAL A 1 15 ? -3.761 4.589 1.957 1.00 0.00 15 VAL A C 6
ATOM 3052 O O . VAL A 1 15 ? -4.863 4.051 1.988 1.00 0.00 15 VAL A O 6
ATOM 3065 N N . LYS A 1 16 ? -3.592 5.855 1.597 1.00 0.00 16 LYS A N 6
ATOM 3066 C CA . LYS A 1 16 ? -4.728 6.705 1.267 1.00 0.00 16 LYS A CA 6
ATOM 3067 C C . LYS A 1 16 ? -5.336 6.323 -0.086 1.00 0.00 16 LYS A C 6
ATOM 3068 O O . LYS A 1 16 ? -6.554 6.301 -0.244 1.00 0.00 16 LYS A O 6
ATOM 3087 N N . ILE A 1 17 ? -4.488 6.017 -1.063 1.00 0.00 17 ILE A N 6
ATOM 3088 C CA . ILE A 1 17 ? -4.962 5.749 -2.417 1.00 0.00 17 ILE A CA 6
ATOM 3089 C C . ILE A 1 17 ? -5.361 4.290 -2.605 1.00 0.00 17 ILE A C 6
ATOM 3090 O O . ILE A 1 17 ? -6.282 3.980 -3.357 1.00 0.00 17 ILE A O 6
ATOM 3106 N N . CYS A 1 18 ? -4.674 3.404 -1.912 1.00 0.00 18 CYS A N 6
ATOM 3107 C CA . CYS A 1 18 ? -4.982 1.975 -1.956 1.00 0.00 18 CYS A CA 6
ATOM 3108 C C . CYS A 1 18 ? -6.438 1.731 -1.557 1.00 0.00 18 CYS A C 6
ATOM 3109 O O . CYS A 1 18 ? -7.061 0.759 -1.989 1.00 0.00 18 CYS A O 6
ATOM 3116 N N . ILE A 1 19 ? -6.971 2.643 -0.750 1.00 0.00 19 ILE A N 6
ATOM 3117 C CA . ILE A 1 19 ? -8.379 2.621 -0.359 1.00 0.00 19 ILE A CA 6
ATOM 3118 C C . ILE A 1 19 ? -9.298 2.732 -1.576 1.00 0.00 19 ILE A C 6
ATOM 3119 O O . ILE A 1 19 ? -10.317 2.045 -1.668 1.00 0.00 19 ILE A O 6
ATOM 3135 N N . ASP A 1 20 ? -8.926 3.591 -2.512 1.00 0.00 20 ASP A N 6
ATOM 3136 C CA . ASP A 1 20 ? -9.752 3.850 -3.684 1.00 0.00 20 ASP A CA 6
ATOM 3137 C C . ASP A 1 20 ? -9.475 2.818 -4.770 1.00 0.00 20 ASP A C 6
ATOM 3138 O O . ASP A 1 20 ? -10.308 2.564 -5.643 1.00 0.00 20 ASP A O 6
ATOM 3147 N N . ARG A 1 21 ? -8.297 2.219 -4.702 1.00 0.00 21 ARG A N 6
ATOM 3148 C CA . ARG A 1 21 ? -7.897 1.202 -5.662 1.00 0.00 21 ARG A CA 6
ATOM 3149 C C . ARG A 1 21 ? -8.573 -0.125 -5.361 1.00 0.00 21 ARG A C 6
ATOM 3150 O O . ARG A 1 21 ? -9.243 -0.701 -6.218 1.00 0.00 21 ARG A O 6
ATOM 3171 N N . TYR A 1 22 ? -8.397 -0.605 -4.143 1.00 0.00 22 TYR A N 6
ATOM 3172 C CA . TYR A 1 22 ? -8.894 -1.913 -3.778 1.00 0.00 22 TYR A CA 6
ATOM 3173 C C . TYR A 1 22 ? -10.082 -1.788 -2.839 1.00 0.00 22 TYR A C 6
ATOM 3174 O O . TYR A 1 22 ? -11.163 -1.373 -3.255 1.00 0.00 22 TYR A O 6
ATOM 3192 N N . ASN A 1 23 ? -9.883 -2.121 -1.576 1.00 0.00 23 ASN A N 6
ATOM 3193 C CA . ASN A 1 23 ? -10.971 -2.084 -0.607 1.00 0.00 23 ASN A CA 6
ATOM 3194 C C . ASN A 1 23 ? -10.427 -2.052 0.813 1.00 0.00 23 ASN A C 6
ATOM 3195 O O . ASN A 1 23 ? -11.145 -2.328 1.772 1.00 0.00 23 ASN A O 6
ATOM 3206 N N . THR A 1 24 ? -9.160 -1.691 0.948 1.00 0.00 24 THR A N 6
ATOM 3207 C CA . THR A 1 24 ? -8.488 -1.762 2.232 1.00 0.00 24 THR A CA 6
ATOM 3208 C C . THR A 1 24 ? -7.995 -0.388 2.665 1.00 0.00 24 THR A C 6
ATOM 3209 O O . THR A 1 24 ? -7.894 0.527 1.853 1.00 0.00 24 THR A O 6
ATOM 3220 N N . ARG A 1 25 ? -7.688 -0.264 3.946 1.00 0.00 25 ARG A N 6
ATOM 3221 C CA . ARG A 1 25 ? -7.327 1.014 4.545 1.00 0.00 25 ARG A CA 6
ATOM 3222 C C . ARG A 1 25 ? -5.988 0.902 5.263 1.00 0.00 25 ARG A C 6
ATOM 3223 O O . ARG A 1 25 ? -5.520 1.854 5.887 1.00 0.00 25 ARG A O 6
ATOM 3244 N N . GLY A 1 26 ? -5.377 -0.270 5.182 1.00 0.00 26 GLY A N 6
ATOM 3245 C CA . GLY A 1 26 ? -4.166 -0.512 5.933 1.00 0.00 26 GLY A CA 6
ATOM 3246 C C . GLY A 1 26 ? -2.985 -0.826 5.050 1.00 0.00 26 GLY A C 6
ATOM 3247 O O . GLY A 1 26 ? -2.525 -1.962 5.008 1.00 0.00 26 GLY A O 6
ATOM 3251 N N . ALA A 1 27 ? -2.487 0.173 4.344 1.00 0.00 27 ALA A N 6
ATOM 3252 C CA . ALA A 1 27 ? -1.310 -0.015 3.514 1.00 0.00 27 ALA A CA 6
ATOM 3253 C C . ALA A 1 27 ? -0.076 0.488 4.235 1.00 0.00 27 ALA A C 6
ATOM 3254 O O . ALA A 1 27 ? -0.135 1.464 4.986 1.00 0.00 27 ALA A O 6
ATOM 3261 N N . LYS A 1 28 ? 1.029 -0.192 4.017 1.00 0.00 28 LYS A N 6
ATOM 3262 C CA . LYS A 1 28 ? 2.280 0.152 4.659 1.00 0.00 28 LYS A CA 6
ATOM 3263 C C . LYS A 1 28 ? 3.441 -0.177 3.739 1.00 0.00 28 LYS A C 6
ATOM 3264 O O . LYS A 1 28 ? 3.416 -1.180 3.028 1.00 0.00 28 LYS A O 6
ATOM 3283 N N . CYS A 1 29 ? 4.447 0.675 3.744 1.00 0.00 29 CYS A N 6
ATOM 3284 C CA . CYS A 1 29 ? 5.662 0.418 3.004 1.00 0.00 29 CYS A CA 6
ATOM 3285 C C . CYS A 1 29 ? 6.528 -0.555 3.795 1.00 0.00 29 CYS A C 6
ATOM 3286 O O . CYS A 1 29 ? 7.194 -0.176 4.760 1.00 0.00 29 CYS A O 6
ATOM 3293 N N . ILE A 1 30 ? 6.491 -1.822 3.398 1.00 0.00 30 ILE A N 6
ATOM 3294 C CA . ILE A 1 30 ? 7.101 -2.885 4.185 1.00 0.00 30 ILE A CA 6
ATOM 3295 C C . ILE A 1 30 ? 8.489 -3.258 3.656 1.00 0.00 30 ILE A C 6
ATOM 3296 O O . ILE A 1 30 ? 9.496 -3.006 4.314 1.00 0.00 30 ILE A O 6
ATOM 3312 N N . ASN A 1 31 ? 8.540 -3.811 2.455 1.00 0.00 31 ASN A N 6
ATOM 3313 C CA . ASN A 1 31 ? 9.790 -4.233 1.851 1.00 0.00 31 ASN A CA 6
ATOM 3314 C C . ASN A 1 31 ? 10.275 -3.137 0.929 1.00 0.00 31 ASN A C 6
ATOM 3315 O O . ASN A 1 31 ? 10.860 -3.394 -0.121 1.00 0.00 31 ASN A O 6
ATOM 3326 N N . GLY A 1 32 ? 10.015 -1.905 1.338 1.00 0.00 32 GLY A N 6
ATOM 3327 C CA . GLY A 1 32 ? 10.310 -0.766 0.504 1.00 0.00 32 GLY A CA 6
ATOM 3328 C C . GLY A 1 32 ? 9.204 -0.513 -0.496 1.00 0.00 32 GLY A C 6
ATOM 3329 O O . GLY A 1 32 ? 9.328 0.355 -1.351 1.00 0.00 32 GLY A O 6
ATOM 3333 N N . ARG A 1 33 ? 8.123 -1.287 -0.394 1.00 0.00 33 ARG A N 6
ATOM 3334 C CA . ARG A 1 33 ? 6.991 -1.149 -1.303 1.00 0.00 33 ARG A CA 6
ATOM 3335 C C . ARG A 1 33 ? 5.703 -1.023 -0.514 1.00 0.00 33 ARG A C 6
ATOM 3336 O O . ARG A 1 33 ? 5.634 -1.447 0.641 1.00 0.00 33 ARG A O 6
ATOM 3357 N N . CYS A 1 34 ? 4.688 -0.453 -1.146 1.00 0.00 34 CYS A N 6
ATOM 3358 C CA . CYS A 1 34 ? 3.383 -0.305 -0.520 1.00 0.00 34 CYS A CA 6
ATOM 3359 C C . CYS A 1 34 ? 2.633 -1.627 -0.532 1.00 0.00 34 CYS A C 6
ATOM 3360 O O . CYS A 1 34 ? 2.265 -2.134 -1.594 1.00 0.00 34 CYS A O 6
ATOM 3367 N N . THR A 1 35 ? 2.426 -2.191 0.637 1.00 0.00 35 THR A N 6
ATOM 3368 C CA . THR A 1 35 ? 1.636 -3.394 0.763 1.00 0.00 35 THR A CA 6
ATOM 3369 C C . THR A 1 35 ? 0.397 -3.116 1.606 1.00 0.00 35 THR A C 6
ATOM 3370 O O . THR A 1 35 ? 0.488 -2.557 2.696 1.00 0.00 35 THR A O 6
ATOM 3381 N N . CYS A 1 36 ? -0.757 -3.476 1.077 1.00 0.00 36 CYS A N 6
ATOM 3382 C CA . CYS A 1 36 ? -2.021 -3.243 1.748 1.00 0.00 36 CYS A CA 6
ATOM 3383 C C . CYS A 1 36 ? -2.488 -4.507 2.448 1.00 0.00 36 CYS A C 6
ATOM 3384 O O . CYS A 1 36 ? -2.544 -5.582 1.846 1.00 0.00 36 CYS A O 6
ATOM 3391 N N . TYR A 1 37 ? -2.803 -4.370 3.726 1.00 0.00 37 TYR A N 6
ATOM 3392 C CA . TYR A 1 37 ? -3.243 -5.485 4.543 1.00 0.00 37 TYR A CA 6
ATOM 3393 C C . TYR A 1 37 ? -4.716 -5.325 4.902 1.00 0.00 37 TYR A C 6
ATOM 3394 O O . TYR A 1 37 ? -5.059 -4.637 5.864 1.00 0.00 37 TYR A O 6
ATOM 3412 N N . PRO A 1 38 ? -5.608 -5.903 4.094 1.00 0.00 38 PRO A N 6
ATOM 3413 C CA . PRO A 1 38 ? -7.045 -5.886 4.347 1.00 0.00 38 PRO A CA 6
ATOM 3414 C C . PRO A 1 38 ? -7.442 -6.895 5.422 1.00 0.00 38 PRO A C 6
ATOM 3415 O O . PRO A 1 38 ? -7.540 -8.100 5.105 1.00 0.00 38 PRO A O 6
ATOM 3441 N N . ILE A 1 2 ? -1.867 -7.023 -0.208 1.00 0.00 2 ILE A N 7
ATOM 3442 C CA . ILE A 1 2 ? -1.828 -6.350 -1.493 1.00 0.00 2 ILE A CA 7
ATOM 3443 C C . ILE A 1 2 ? -0.434 -5.798 -1.756 1.00 0.00 2 ILE A C 7
ATOM 3444 O O . ILE A 1 2 ? -0.054 -4.760 -1.215 1.00 0.00 2 ILE A O 7
ATOM 3460 N N . ASP A 1 3 ? 0.342 -6.506 -2.554 1.00 0.00 3 ASP A N 7
ATOM 3461 C CA . ASP A 1 3 ? 1.637 -6.004 -2.964 1.00 0.00 3 ASP A CA 7
ATOM 3462 C C . ASP A 1 3 ? 1.491 -5.210 -4.244 1.00 0.00 3 ASP A C 7
ATOM 3463 O O . ASP A 1 3 ? 1.376 -5.773 -5.333 1.00 0.00 3 ASP A O 7
ATOM 3472 N N . THR A 1 4 ? 1.467 -3.894 -4.094 1.00 0.00 4 THR A N 7
ATOM 3473 C CA . THR A 1 4 ? 1.283 -2.990 -5.217 1.00 0.00 4 THR A CA 7
ATOM 3474 C C . THR A 1 4 ? 2.537 -2.931 -6.085 1.00 0.00 4 THR A C 7
ATOM 3475 O O . THR A 1 4 ? 2.513 -2.392 -7.193 1.00 0.00 4 THR A O 7
ATOM 3486 N N . ASN A 1 5 ? 3.628 -3.493 -5.560 1.00 0.00 5 ASN A N 7
ATOM 3487 C CA . ASN A 1 5 ? 4.917 -3.493 -6.249 1.00 0.00 5 ASN A CA 7
ATOM 3488 C C . ASN A 1 5 ? 5.352 -2.062 -6.519 1.00 0.00 5 ASN A C 7
ATOM 3489 O O . ASN A 1 5 ? 5.814 -1.716 -7.608 1.00 0.00 5 ASN A O 7
ATOM 3500 N N . VAL A 1 6 ? 5.222 -1.244 -5.488 1.00 0.00 6 VAL A N 7
ATOM 3501 C CA . VAL A 1 6 ? 5.458 0.182 -5.589 1.00 0.00 6 VAL A CA 7
ATOM 3502 C C . VAL A 1 6 ? 6.573 0.601 -4.652 1.00 0.00 6 VAL A C 7
ATOM 3503 O O . VAL A 1 6 ? 6.383 0.661 -3.440 1.00 0.00 6 VAL A O 7
ATOM 3516 N N . LYS A 1 7 ? 7.742 0.839 -5.221 1.00 0.00 7 LYS A N 7
ATOM 3517 C CA . LYS A 1 7 ? 8.874 1.365 -4.474 1.00 0.00 7 LYS A CA 7
ATOM 3518 C C . LYS A 1 7 ? 8.477 2.674 -3.797 1.00 0.00 7 LYS A C 7
ATOM 3519 O O . LYS A 1 7 ? 8.081 3.630 -4.468 1.00 0.00 7 LYS A O 7
ATOM 3538 N N . CYS A 1 8 ? 8.579 2.719 -2.481 1.00 0.00 8 CYS A N 7
ATOM 3539 C CA . CYS A 1 8 ? 8.091 3.864 -1.731 1.00 0.00 8 CYS A CA 7
ATOM 3540 C C . CYS A 1 8 ? 9.095 4.341 -0.695 1.00 0.00 8 CYS A C 7
ATOM 3541 O O . CYS A 1 8 ? 10.023 3.622 -0.324 1.00 0.00 8 CYS A O 7
ATOM 3548 N N . SER A 1 9 ? 8.915 5.578 -0.261 1.00 0.00 9 SER A N 7
ATOM 3549 C CA . SER A 1 9 ? 9.651 6.121 0.865 1.00 0.00 9 SER A CA 7
ATOM 3550 C C . SER A 1 9 ? 8.669 6.577 1.942 1.00 0.00 9 SER A C 7
ATOM 3551 O O . SER A 1 9 ? 9.06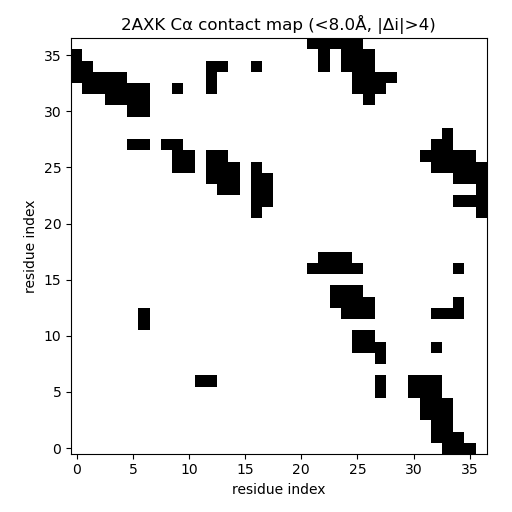5 7.062 3.003 1.00 0.00 9 SER A O 7
ATOM 3559 N N . GLY A 1 10 ? 7.385 6.402 1.655 1.00 0.00 10 GLY A N 7
ATOM 3560 C CA . GLY A 1 10 ? 6.341 6.784 2.580 1.00 0.00 10 GLY A CA 7
ATOM 3561 C C . GLY A 1 10 ? 5.125 5.894 2.433 1.00 0.00 10 GLY A C 7
ATOM 3562 O O . GLY A 1 10 ? 4.788 5.479 1.324 1.00 0.00 10 GLY A O 7
ATOM 3566 N N . SER A 1 11 ? 4.476 5.591 3.545 1.00 0.00 11 SER A N 7
ATOM 3567 C CA . SER A 1 11 ? 3.329 4.696 3.535 1.00 0.00 11 SER A CA 7
ATOM 3568 C C . SER A 1 11 ? 2.028 5.467 3.343 1.00 0.00 11 SER A C 7
ATOM 3569 O O . SER A 1 11 ? 1.053 4.931 2.814 1.00 0.00 11 SER A O 7
ATOM 3577 N N . SER A 1 12 ? 2.032 6.729 3.758 1.00 0.00 12 SER A N 7
ATOM 3578 C CA . SER A 1 12 ? 0.815 7.533 3.830 1.00 0.00 12 SER A CA 7
ATOM 3579 C C . SER A 1 12 ? 0.149 7.691 2.462 1.00 0.00 12 SER A C 7
ATOM 3580 O O . SER A 1 12 ? -1.074 7.585 2.341 1.00 0.00 12 SER A O 7
ATOM 3588 N N . LYS A 1 13 ? 0.948 7.933 1.433 1.00 0.00 13 LYS A N 7
ATOM 3589 C CA . LYS A 1 13 ? 0.412 8.096 0.090 1.00 0.00 13 LYS A CA 7
ATOM 3590 C C . LYS A 1 13 ? -0.249 6.810 -0.394 1.00 0.00 13 LYS A C 7
ATOM 3591 O O . LYS A 1 13 ? -1.201 6.846 -1.171 1.00 0.00 13 LYS A O 7
ATOM 3610 N N . CYS A 1 14 ? 0.235 5.682 0.093 1.00 0.00 14 CYS A N 7
ATOM 3611 C CA . CYS A 1 14 ? -0.269 4.389 -0.339 1.00 0.00 14 CYS A CA 7
ATOM 3612 C C . CYS A 1 14 ? -1.499 3.964 0.436 1.00 0.00 14 CYS A C 7
ATOM 3613 O O . CYS A 1 14 ? -2.472 3.510 -0.152 1.00 0.00 14 CYS A O 7
ATOM 3620 N N . VAL A 1 15 ? -1.455 4.106 1.749 1.00 0.00 15 VAL A N 7
ATOM 3621 C CA . VAL A 1 15 ? -2.548 3.656 2.601 1.00 0.00 15 VAL A CA 7
ATOM 3622 C C . VAL A 1 15 ? -3.860 4.360 2.247 1.00 0.00 15 VAL A C 7
ATOM 3623 O O . VAL A 1 15 ? -4.930 3.763 2.322 1.00 0.00 15 VAL A O 7
ATOM 3636 N N . LYS A 1 16 ? -3.777 5.620 1.826 1.00 0.00 16 LYS A N 7
ATOM 3637 C CA . LYS A 1 16 ? -4.974 6.357 1.450 1.00 0.00 16 LYS A CA 7
ATOM 3638 C C . LYS A 1 16 ? -5.439 5.970 0.046 1.00 0.00 16 LYS A C 7
ATOM 3639 O O . LYS A 1 16 ? -6.637 5.876 -0.216 1.00 0.00 16 LYS A O 7
ATOM 3658 N N . ILE A 1 17 ? -4.492 5.719 -0.853 1.00 0.00 17 ILE A N 7
ATOM 3659 C CA . ILE A 1 17 ? -4.833 5.456 -2.245 1.00 0.00 17 ILE A CA 7
ATOM 3660 C C . ILE A 1 17 ? -5.167 3.989 -2.467 1.00 0.00 17 ILE A C 7
ATOM 3661 O O . ILE A 1 17 ? -5.874 3.633 -3.408 1.00 0.00 17 ILE A O 7
ATOM 3677 N N . CYS A 1 18 ? -4.668 3.141 -1.590 1.00 0.00 18 CYS A N 7
ATOM 3678 C CA . CYS A 1 18 ? -4.979 1.718 -1.644 1.00 0.00 18 CYS A CA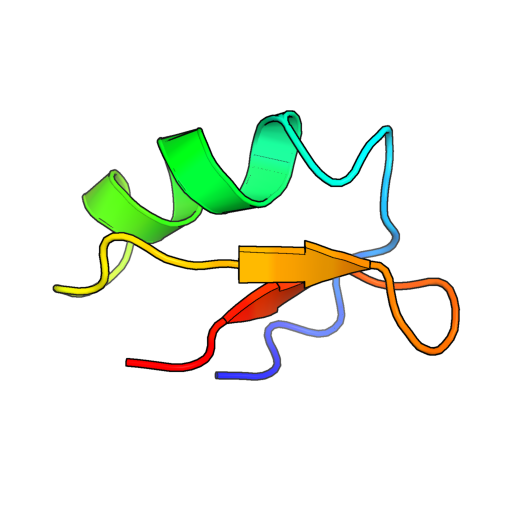 7
ATOM 3679 C C . CYS A 1 18 ? -6.476 1.498 -1.419 1.00 0.00 18 CYS A C 7
ATOM 3680 O O . CYS A 1 18 ? -7.037 0.478 -1.820 1.00 0.00 18 CYS A O 7
ATOM 3687 N N . ILE A 1 19 ? -7.127 2.489 -0.816 1.00 0.00 19 ILE A N 7
ATOM 3688 C CA . ILE A 1 19 ? -8.567 2.446 -0.618 1.00 0.00 19 ILE A CA 7
ATOM 3689 C C . ILE A 1 19 ? -9.295 2.730 -1.930 1.00 0.00 19 ILE A C 7
ATOM 3690 O O . ILE A 1 19 ? -10.369 2.185 -2.193 1.00 0.00 19 ILE A O 7
ATOM 3706 N N . ASP A 1 20 ? -8.687 3.562 -2.762 1.00 0.00 20 ASP A N 7
ATOM 3707 C CA . ASP A 1 20 ? -9.275 3.928 -4.047 1.00 0.00 20 ASP A CA 7
ATOM 3708 C C . ASP A 1 20 ? -8.948 2.875 -5.098 1.00 0.00 20 ASP A C 7
ATOM 3709 O O . ASP A 1 20 ? -9.814 2.460 -5.873 1.00 0.00 20 ASP A O 7
ATOM 3718 N N . ARG A 1 21 ? -7.695 2.439 -5.105 1.00 0.00 21 ARG A N 7
ATOM 3719 C CA . ARG A 1 21 ? -7.237 1.437 -6.058 1.00 0.00 21 ARG A CA 7
ATOM 3720 C C . ARG A 1 21 ? -7.871 0.085 -5.772 1.00 0.00 21 ARG A C 7
ATOM 3721 O O . ARG A 1 21 ? -8.230 -0.648 -6.691 1.00 0.00 21 ARG A O 7
ATOM 3742 N N . TYR A 1 22 ? -8.012 -0.245 -4.495 1.00 0.00 22 TYR A N 7
ATOM 3743 C CA . TYR A 1 22 ? -8.621 -1.500 -4.106 1.00 0.00 22 TYR A CA 7
ATOM 3744 C C . TYR A 1 22 ? -9.813 -1.230 -3.197 1.00 0.00 22 TYR A C 7
ATOM 3745 O O . TYR A 1 22 ? -10.843 -0.727 -3.649 1.00 0.00 22 TYR A O 7
ATOM 3763 N N . ASN A 1 23 ? -9.671 -1.560 -1.924 1.00 0.00 23 ASN A N 7
ATOM 3764 C CA . ASN A 1 23 ? -10.725 -1.303 -0.945 1.00 0.00 23 ASN A CA 7
ATOM 3765 C C . ASN A 1 23 ? -10.179 -1.366 0.484 1.00 0.00 23 ASN A C 7
ATOM 3766 O O . ASN A 1 23 ? -10.923 -1.236 1.453 1.00 0.00 23 ASN A O 7
ATOM 3777 N N . THR A 1 24 ? -8.875 -1.538 0.620 1.00 0.00 24 THR A N 7
ATOM 3778 C CA . THR A 1 24 ? -8.291 -1.812 1.918 1.00 0.00 24 THR A CA 7
ATOM 3779 C C . THR A 1 24 ? -7.561 -0.590 2.470 1.00 0.00 24 THR A C 7
ATOM 3780 O O . THR A 1 24 ? -7.103 0.269 1.721 1.00 0.00 24 THR A O 7
ATOM 3791 N N . ARG A 1 25 ? -7.461 -0.542 3.792 1.00 0.00 25 ARG A N 7
ATOM 3792 C CA . ARG A 1 25 ? -7.023 0.652 4.504 1.00 0.00 25 ARG A CA 7
ATOM 3793 C C . ARG A 1 25 ? -5.737 0.429 5.300 1.00 0.00 25 ARG A C 7
ATOM 3794 O O . ARG A 1 25 ? -5.410 1.222 6.184 1.00 0.00 25 ARG A O 7
ATOM 3815 N N . GLY A 1 26 ? -5.013 -0.638 5.004 1.00 0.00 26 GLY A N 7
ATOM 3816 C CA . GLY A 1 26 ? -3.864 -0.978 5.825 1.00 0.00 26 GLY A CA 7
ATOM 3817 C C . GLY A 1 26 ? -2.586 -1.144 5.036 1.00 0.00 26 GLY A C 7
ATOM 3818 O O . GLY A 1 26 ? -1.924 -2.168 5.142 1.00 0.00 26 GLY A O 7
ATOM 3822 N N . ALA A 1 27 ? -2.209 -0.133 4.275 1.00 0.00 27 ALA A N 7
ATOM 3823 C CA . ALA A 1 27 ? -1.013 -0.229 3.452 1.00 0.00 27 ALA A CA 7
ATOM 3824 C C . ALA A 1 27 ? 0.173 0.425 4.136 1.00 0.00 27 ALA A C 7
ATOM 3825 O O . ALA A 1 27 ? 0.089 1.560 4.605 1.00 0.00 27 ALA A O 7
ATOM 3832 N N . LYS A 1 28 ? 1.273 -0.301 4.183 1.00 0.00 28 LYS A N 7
ATOM 3833 C CA . LYS A 1 28 ? 2.488 0.192 4.803 1.00 0.00 28 LYS A CA 7
ATOM 3834 C C . LYS A 1 28 ? 3.676 -0.005 3.873 1.00 0.00 28 LYS A C 7
ATOM 3835 O O . LYS A 1 28 ? 3.776 -1.020 3.180 1.00 0.00 28 LYS A O 7
ATOM 3854 N N . CYS A 1 29 ? 4.557 0.978 3.851 1.00 0.00 29 CYS A N 7
ATOM 3855 C CA . CYS A 1 29 ? 5.794 0.887 3.103 1.00 0.00 29 CYS A CA 7
ATOM 3856 C C . CYS A 1 29 ? 6.803 0.106 3.938 1.00 0.00 29 CYS A C 7
ATOM 3857 O O . CYS A 1 29 ? 7.498 0.671 4.782 1.00 0.00 29 CYS A O 7
ATOM 3864 N N . ILE A 1 30 ? 6.850 -1.202 3.730 1.00 0.00 30 ILE A N 7
ATOM 3865 C CA . ILE A 1 30 ? 7.577 -2.085 4.632 1.00 0.00 30 ILE A CA 7
ATOM 3866 C C . ILE A 1 30 ? 8.742 -2.794 3.937 1.00 0.00 30 ILE A C 7
ATOM 3867 O O . ILE A 1 30 ? 9.892 -2.649 4.346 1.00 0.00 30 ILE A O 7
ATOM 3883 N N . ASN A 1 31 ? 8.457 -3.545 2.883 1.00 0.00 31 ASN A N 7
ATOM 3884 C CA . ASN A 1 31 ? 9.497 -4.295 2.187 1.00 0.00 31 ASN A CA 7
ATOM 3885 C C . ASN A 1 31 ? 10.003 -3.483 1.001 1.00 0.00 31 ASN A C 7
ATOM 3886 O O . ASN A 1 31 ? 10.241 -4.010 -0.085 1.00 0.00 31 ASN A O 7
ATOM 3897 N N . GLY A 1 32 ? 10.156 -2.184 1.221 1.00 0.00 32 GLY A N 7
ATOM 3898 C CA . GLY A 1 32 ? 10.581 -1.286 0.166 1.00 0.00 32 GLY A CA 7
ATOM 3899 C C . GLY A 1 32 ? 9.451 -0.944 -0.782 1.00 0.00 32 GLY A C 7
ATOM 3900 O O . GLY A 1 32 ? 9.635 -0.194 -1.741 1.00 0.00 32 GLY A O 7
ATOM 3904 N N . ARG A 1 33 ? 8.284 -1.510 -0.516 1.00 0.00 33 ARG A N 7
ATOM 3905 C CA . ARG A 1 33 ? 7.098 -1.238 -1.304 1.00 0.00 33 ARG A CA 7
ATOM 3906 C C . ARG A 1 33 ? 5.880 -1.152 -0.394 1.00 0.00 33 ARG A C 7
ATOM 3907 O O . ARG A 1 33 ? 5.935 -1.569 0.768 1.00 0.00 33 ARG A O 7
ATOM 3928 N N . CYS A 1 34 ? 4.791 -0.617 -0.924 1.00 0.00 34 CYS A N 7
ATOM 3929 C CA . CYS A 1 34 ? 3.553 -0.499 -0.171 1.00 0.00 34 CYS A CA 7
ATOM 3930 C C . CYS A 1 34 ? 2.757 -1.796 -0.215 1.00 0.00 34 CYS A C 7
ATOM 3931 O O . CYS A 1 34 ? 2.175 -2.151 -1.246 1.00 0.00 34 CYS A O 7
ATOM 3938 N N . THR A 1 35 ? 2.750 -2.508 0.893 1.00 0.00 35 THR A N 7
ATOM 3939 C CA . THR A 1 35 ? 1.938 -3.699 1.022 1.00 0.00 35 THR A CA 7
ATOM 3940 C C . THR A 1 35 ? 0.670 -3.368 1.809 1.00 0.00 35 THR A C 7
ATOM 3941 O O . THR A 1 35 ? 0.736 -2.794 2.897 1.00 0.00 35 THR A O 7
ATOM 3952 N N . CYS A 1 36 ? -0.476 -3.698 1.237 1.00 0.00 36 CYS A N 7
ATOM 3953 C CA . CYS A 1 36 ? -1.765 -3.376 1.836 1.00 0.00 36 CYS A CA 7
ATOM 3954 C C . CYS A 1 36 ? -2.329 -4.597 2.551 1.00 0.00 36 CYS A C 7
ATOM 3955 O O . CYS A 1 36 ? -2.497 -5.656 1.951 1.00 0.00 36 CYS A O 7
ATOM 3962 N N . TYR A 1 37 ? -2.600 -4.447 3.834 1.00 0.00 37 TYR A N 7
ATOM 3963 C CA . TYR A 1 37 ? -3.088 -5.538 4.663 1.00 0.00 37 TYR A CA 7
ATOM 3964 C C . TYR A 1 37 ? -4.572 -5.354 4.973 1.00 0.00 37 TYR A C 7
ATOM 3965 O O . TYR A 1 37 ? -4.936 -4.590 5.865 1.00 0.00 37 TYR A O 7
ATOM 3983 N N . PRO A 1 38 ? -5.445 -6.002 4.193 1.00 0.00 38 PRO A N 7
ATOM 3984 C CA . PRO A 1 38 ? -6.898 -5.962 4.389 1.00 0.00 38 PRO A CA 7
ATOM 3985 C C . PRO A 1 38 ? -7.359 -6.930 5.477 1.00 0.00 38 PRO A C 7
ATOM 3986 O O . PRO A 1 38 ? -7.374 -6.522 6.658 1.00 0.00 38 PRO A O 7
ATOM 4012 N N . ILE A 1 2 ? -1.953 -7.447 -0.317 1.00 0.00 2 ILE A N 8
ATOM 4013 C CA . ILE A 1 2 ? -2.031 -6.505 -1.420 1.00 0.00 2 ILE A CA 8
ATOM 4014 C C . ILE A 1 2 ? -0.721 -5.749 -1.580 1.00 0.00 2 ILE A C 8
ATOM 4015 O O . ILE A 1 2 ? -0.386 -4.875 -0.780 1.00 0.00 2 ILE A O 8
ATOM 4031 N N . ASP A 1 3 ? 0.034 -6.123 -2.592 1.00 0.00 3 ASP A N 8
ATOM 4032 C CA . ASP A 1 3 ? 1.223 -5.388 -2.961 1.00 0.00 3 ASP A CA 8
ATOM 4033 C C . ASP A 1 3 ? 0.909 -4.525 -4.176 1.00 0.00 3 ASP A C 8
ATOM 4034 O O . ASP A 1 3 ? 0.453 -5.022 -5.204 1.00 0.00 3 ASP A O 8
ATOM 4043 N N . THR A 1 4 ? 1.114 -3.227 -4.047 1.00 0.00 4 THR A N 8
ATOM 4044 C CA . THR A 1 4 ? 0.764 -2.299 -5.109 1.00 0.00 4 THR A CA 8
ATOM 4045 C C . THR A 1 4 ? 1.810 -2.298 -6.219 1.00 0.00 4 THR A C 8
ATOM 4046 O O . THR A 1 4 ? 1.618 -1.662 -7.255 1.00 0.00 4 THR A O 8
ATOM 4057 N N . ASN A 1 5 ? 2.895 -3.041 -5.998 1.00 0.00 5 ASN A N 8
ATOM 4058 C CA . ASN A 1 5 ? 4.046 -3.037 -6.903 1.00 0.00 5 ASN A CA 8
ATOM 4059 C C . ASN A 1 5 ? 4.589 -1.620 -7.008 1.00 0.00 5 ASN A C 8
ATOM 4060 O O . ASN A 1 5 ? 5.012 -1.148 -8.064 1.00 0.00 5 ASN A O 8
ATOM 4071 N N . VAL A 1 6 ? 4.579 -0.961 -5.870 1.00 0.00 6 VAL A N 8
ATOM 4072 C CA . VAL A 1 6 ? 4.969 0.433 -5.764 1.00 0.00 6 VAL A CA 8
ATOM 4073 C C . VAL A 1 6 ? 5.979 0.607 -4.643 1.00 0.00 6 VAL A C 8
ATOM 4074 O O . VAL A 1 6 ? 5.644 0.411 -3.473 1.00 0.00 6 VAL A O 8
ATOM 4087 N N . LYS A 1 7 ? 7.211 0.941 -5.001 1.00 0.00 7 LYS A N 8
ATOM 4088 C CA . LYS A 1 7 ? 8.237 1.222 -4.010 1.00 0.00 7 LYS A CA 8
ATOM 4089 C C . LYS A 1 7 ? 7.833 2.439 -3.191 1.00 0.00 7 LYS A C 8
ATOM 4090 O O . LYS A 1 7 ? 7.420 3.463 -3.740 1.00 0.00 7 LYS A O 8
ATOM 4109 N N . CYS A 1 8 ? 7.946 2.324 -1.887 1.00 0.00 8 CYS A N 8
ATOM 4110 C CA . CYS A 1 8 ? 7.381 3.314 -0.996 1.00 0.00 8 CYS A CA 8
ATOM 4111 C C . CYS A 1 8 ? 8.436 4.272 -0.461 1.00 0.00 8 CYS A C 8
ATOM 4112 O O . CYS A 1 8 ? 9.496 3.857 0.011 1.00 0.00 8 CYS A O 8
ATOM 4119 N N . SER A 1 9 ? 8.146 5.557 -0.565 1.00 0.00 9 SER A N 8
ATOM 4120 C CA . SER A 1 9 ? 8.931 6.582 0.099 1.00 0.00 9 SER A CA 8
ATOM 4121 C C . SER A 1 9 ? 8.132 7.125 1.279 1.00 0.00 9 SER A C 8
ATOM 4122 O O . SER A 1 9 ? 8.439 8.176 1.843 1.00 0.00 9 SER A O 8
ATOM 4130 N N . GLY A 1 10 ? 7.099 6.371 1.638 1.00 0.00 10 GLY A N 8
ATOM 4131 C CA . GLY A 1 10 ? 6.214 6.741 2.719 1.00 0.00 10 GLY A CA 8
ATOM 4132 C C . GLY A 1 10 ? 4.955 5.899 2.687 1.00 0.00 10 GLY A C 8
ATOM 4133 O O . GLY A 1 10 ? 4.414 5.648 1.612 1.00 0.00 10 GLY A O 8
ATOM 4137 N N . SER A 1 11 ? 4.501 5.446 3.845 1.00 0.00 11 SER A N 8
ATOM 4138 C CA . SER A 1 11 ? 3.345 4.556 3.918 1.00 0.00 11 SER A CA 8
ATOM 4139 C C . SER A 1 11 ? 2.048 5.285 3.560 1.00 0.00 11 SER A C 8
ATOM 4140 O O . SER A 1 11 ? 1.099 4.671 3.066 1.00 0.00 11 SER A O 8
ATOM 4148 N N . SER A 1 12 ? 2.028 6.593 3.779 1.00 0.00 12 SER A N 8
ATOM 4149 C CA . SER A 1 12 ? 0.800 7.371 3.682 1.00 0.00 12 SER A CA 8
ATOM 4150 C C . SER A 1 12 ? 0.248 7.433 2.254 1.00 0.00 12 SER A C 8
ATOM 4151 O O . SER A 1 12 ? -0.962 7.308 2.056 1.00 0.00 12 SER A O 8
ATOM 4159 N N . LYS A 1 13 ? 1.108 7.638 1.264 1.00 0.00 13 LYS A N 8
ATOM 4160 C CA . LYS A 1 13 ? 0.646 7.669 -0.122 1.00 0.00 13 LYS A CA 8
ATOM 4161 C C . LYS A 1 13 ? 0.054 6.322 -0.511 1.00 0.00 13 LYS A C 8
ATOM 4162 O O . LYS A 1 13 ? -0.912 6.247 -1.273 1.00 0.00 13 LYS A O 8
ATOM 4181 N N . CYS A 1 14 ? 0.624 5.265 0.047 1.00 0.00 14 CYS A N 8
ATOM 4182 C CA . CYS A 1 14 ? 0.191 3.912 -0.248 1.00 0.00 14 CYS A CA 8
ATOM 4183 C C . CYS A 1 14 ? -1.206 3.671 0.285 1.00 0.00 14 CYS A C 8
ATOM 4184 O O . CYS A 1 14 ? -2.116 3.349 -0.469 1.00 0.00 14 CYS A O 8
ATOM 4191 N N . VAL A 1 15 ? -1.366 3.852 1.589 1.00 0.00 15 VAL A N 8
ATOM 4192 C CA . VAL A 1 15 ? -2.639 3.618 2.254 1.00 0.00 15 VAL A CA 8
ATOM 4193 C C . VAL A 1 15 ? -3.747 4.472 1.641 1.00 0.00 15 VAL A C 8
ATOM 4194 O O . VAL A 1 15 ? -4.883 4.028 1.513 1.00 0.00 15 VAL A O 8
ATOM 4207 N N . LYS A 1 16 ? -3.394 5.682 1.226 1.00 0.00 16 LYS A N 8
ATOM 4208 C CA . LYS A 1 16 ? -4.347 6.588 0.605 1.00 0.00 16 LYS A CA 8
ATOM 4209 C C . LYS A 1 16 ? -4.858 6.029 -0.721 1.00 0.00 16 LYS A C 8
ATOM 4210 O O . LYS A 1 16 ? -6.066 5.917 -0.937 1.00 0.00 16 LYS A O 8
ATOM 4229 N N . ILE A 1 17 ? -3.936 5.666 -1.602 1.00 0.00 17 ILE A N 8
ATOM 4230 C CA . ILE A 1 17 ? -4.305 5.248 -2.947 1.00 0.00 17 ILE A CA 8
ATOM 4231 C C . ILE A 1 17 ? -4.752 3.792 -2.977 1.00 0.00 17 ILE A C 8
ATOM 4232 O O . ILE A 1 17 ? -5.514 3.378 -3.851 1.00 0.00 17 ILE A O 8
ATOM 4248 N N . CYS A 1 18 ? -4.282 3.027 -2.012 1.00 0.00 18 CYS A N 8
ATOM 4249 C CA . CYS A 1 18 ? -4.638 1.618 -1.905 1.00 0.00 18 CYS A CA 8
ATOM 4250 C C . CYS A 1 18 ? -6.138 1.466 -1.644 1.00 0.00 18 CYS A C 8
ATOM 4251 O O . CYS A 1 18 ? -6.741 0.444 -1.983 1.00 0.00 18 CYS A O 8
ATOM 4258 N N . ILE A 1 19 ? -6.744 2.503 -1.073 1.00 0.00 19 ILE A N 8
ATOM 4259 C CA . ILE A 1 19 ? -8.183 2.512 -0.845 1.00 0.00 19 ILE A CA 8
ATOM 4260 C C . ILE A 1 19 ? -8.934 2.748 -2.151 1.00 0.00 19 ILE A C 8
ATOM 4261 O O . ILE A 1 19 ? -9.964 2.123 -2.412 1.00 0.00 19 ILE A O 8
ATOM 4277 N N . ASP A 1 20 ? -8.401 3.642 -2.977 1.00 0.00 20 ASP A N 8
ATOM 4278 C CA . ASP A 1 20 ? -9.071 4.029 -4.211 1.00 0.00 20 ASP A CA 8
ATOM 4279 C C . ASP A 1 20 ? -8.904 2.935 -5.252 1.00 0.00 20 ASP A C 8
ATOM 4280 O O . ASP A 1 20 ? -9.830 2.616 -5.998 1.00 0.00 20 ASP A O 8
ATOM 4289 N N . ARG A 1 21 ? -7.711 2.355 -5.280 1.00 0.00 21 ARG A N 8
ATOM 4290 C CA . ARG A 1 21 ? -7.404 1.253 -6.170 1.00 0.00 21 ARG A CA 8
ATOM 4291 C C . ARG A 1 21 ? -8.188 0.005 -5.785 1.00 0.00 21 ARG A C 8
ATOM 4292 O O . ARG A 1 21 ? -8.927 -0.553 -6.597 1.00 0.00 21 ARG A O 8
ATOM 4313 N N . TYR A 1 22 ? -8.032 -0.426 -4.541 1.00 0.00 22 TYR A N 8
ATOM 4314 C CA . TYR A 1 22 ? -8.597 -1.692 -4.113 1.00 0.00 22 TYR A CA 8
ATOM 4315 C C . TYR A 1 22 ? -9.769 -1.485 -3.158 1.00 0.00 22 TYR A C 8
ATOM 4316 O O . TYR A 1 22 ? -10.876 -1.146 -3.578 1.00 0.00 22 TYR A O 8
ATOM 4334 N N . ASN A 1 23 ? -9.507 -1.671 -1.872 1.00 0.00 23 ASN A N 8
ATOM 4335 C CA . ASN A 1 23 ? -10.564 -1.662 -0.858 1.00 0.00 23 ASN A CA 8
ATOM 4336 C C . ASN A 1 23 ? -10.013 -1.415 0.552 1.00 0.00 23 ASN A C 8
ATOM 4337 O O . ASN A 1 23 ? -10.756 -1.054 1.464 1.00 0.00 23 ASN A O 8
ATOM 4348 N N . THR A 1 24 ? -8.705 -1.553 0.722 1.00 0.00 24 THR A N 8
ATOM 4349 C CA . THR A 1 24 ? -8.133 -1.642 2.051 1.00 0.00 24 THR A CA 8
ATOM 4350 C C . THR A 1 24 ? -7.515 -0.317 2.478 1.00 0.00 24 THR A C 8
ATOM 4351 O O . THR A 1 24 ? -7.246 0.550 1.654 1.00 0.00 24 THR A O 8
ATOM 4362 N N . ARG A 1 25 ? -7.272 -0.202 3.773 1.00 0.00 25 ARG A N 8
ATOM 4363 C CA . ARG A 1 25 ? -6.944 1.064 4.407 1.00 0.00 25 ARG A CA 8
ATOM 4364 C C . ARG A 1 25 ? -5.806 0.883 5.406 1.00 0.00 25 ARG A C 8
ATOM 4365 O O . ARG A 1 25 ? -5.532 1.759 6.223 1.00 0.00 25 ARG A O 8
ATOM 4386 N N . GLY A 1 26 ? -5.154 -0.263 5.334 1.00 0.00 26 GLY A N 8
ATOM 4387 C CA . GLY A 1 26 ? -4.070 -0.553 6.247 1.00 0.00 26 GLY A CA 8
ATOM 4388 C C . GLY A 1 26 ? -2.809 -0.925 5.510 1.00 0.00 26 GLY A C 8
ATOM 4389 O O . GLY A 1 26 ? -2.485 -2.100 5.381 1.00 0.00 26 GLY A O 8
ATOM 4393 N N . ALA A 1 27 ? -2.102 0.072 5.010 1.00 0.00 27 ALA A N 8
ATOM 4394 C CA . ALA A 1 27 ? -0.909 -0.179 4.223 1.00 0.00 27 ALA A CA 8
ATOM 4395 C C . ALA A 1 27 ? 0.332 0.307 4.946 1.00 0.00 27 ALA A C 8
ATOM 4396 O O . ALA A 1 27 ? 0.323 1.360 5.585 1.00 0.00 27 ALA A O 8
ATOM 4403 N N . LYS A 1 28 ? 1.397 -0.462 4.835 1.00 0.00 28 LYS A N 8
ATOM 4404 C CA . LYS A 1 28 ? 2.650 -0.135 5.484 1.00 0.00 28 LYS A CA 8
ATOM 4405 C C . LYS A 1 28 ? 3.794 -0.155 4.477 1.00 0.00 28 LYS A C 8
ATOM 4406 O O . LYS A 1 28 ? 3.870 -1.043 3.623 1.00 0.00 28 LYS A O 8
ATOM 4425 N N . CYS A 1 29 ? 4.657 0.844 4.559 1.00 0.00 29 CYS A N 8
ATOM 4426 C CA . CYS A 1 29 ? 5.905 0.836 3.816 1.00 0.00 29 CYS A CA 8
ATOM 4427 C C . CYS A 1 29 ? 6.897 -0.042 4.559 1.00 0.00 29 CYS A C 8
ATOM 4428 O O . CYS A 1 29 ? 7.432 0.352 5.597 1.00 0.00 29 CYS A O 8
ATOM 4435 N N . ILE A 1 30 ? 7.110 -1.250 4.060 1.00 0.00 30 ILE A N 8
ATOM 4436 C CA . ILE A 1 30 ? 7.858 -2.239 4.817 1.00 0.00 30 ILE A CA 8
ATOM 4437 C C . ILE A 1 30 ? 9.011 -2.858 4.014 1.00 0.00 30 ILE A C 8
ATOM 4438 O O . ILE A 1 30 ? 10.178 -2.661 4.353 1.00 0.00 30 ILE A O 8
ATOM 4454 N N . ASN A 1 31 ? 8.697 -3.576 2.943 1.00 0.00 31 ASN A N 8
ATOM 4455 C CA . ASN A 1 31 ? 9.715 -4.311 2.194 1.00 0.00 31 ASN A CA 8
ATOM 4456 C C . ASN A 1 31 ? 10.205 -3.500 1.006 1.00 0.00 31 ASN A C 8
ATOM 4457 O O . ASN A 1 31 ? 10.547 -4.050 -0.040 1.00 0.00 31 ASN A O 8
ATOM 4468 N N . GLY A 1 32 ? 10.246 -2.190 1.180 1.00 0.00 32 GLY A N 8
ATOM 4469 C CA . GLY A 1 32 ? 10.681 -1.313 0.112 1.00 0.00 32 GLY A CA 8
ATOM 4470 C C . GLY A 1 32 ? 9.523 -0.859 -0.745 1.00 0.00 32 GLY A C 8
ATOM 4471 O O . GLY A 1 32 ? 9.650 0.067 -1.541 1.00 0.00 32 GLY A O 8
ATOM 4475 N N . ARG A 1 33 ? 8.385 -1.514 -0.571 1.00 0.00 33 ARG A N 8
ATOM 4476 C CA . ARG A 1 33 ? 7.190 -1.173 -1.319 1.00 0.00 33 ARG A CA 8
ATOM 4477 C C . ARG A 1 33 ? 5.985 -1.089 -0.393 1.00 0.00 33 ARG A C 8
ATOM 4478 O O . ARG A 1 33 ? 6.055 -1.483 0.776 1.00 0.00 33 ARG A O 8
ATOM 4499 N N . CYS A 1 34 ? 4.883 -0.579 -0.924 1.00 0.00 34 CYS A N 8
ATOM 4500 C CA . CYS A 1 34 ? 3.648 -0.466 -0.169 1.00 0.00 34 CYS A CA 8
ATOM 4501 C C . CYS A 1 34 ? 2.968 -1.821 -0.051 1.00 0.00 34 CYS A C 8
ATOM 4502 O O . CYS A 1 34 ? 2.692 -2.476 -1.057 1.00 0.00 34 CYS A O 8
ATOM 4509 N N . THR A 1 35 ? 2.725 -2.246 1.176 1.00 0.00 35 THR A N 8
ATOM 4510 C CA . THR A 1 35 ? 2.012 -3.485 1.418 1.00 0.00 35 THR A CA 8
ATOM 4511 C C . THR A 1 35 ? 0.712 -3.207 2.156 1.00 0.00 35 THR A C 8
ATOM 4512 O O . THR A 1 35 ? 0.718 -2.646 3.251 1.00 0.00 35 THR A O 8
ATOM 4523 N N . CYS A 1 36 ? -0.394 -3.588 1.545 1.00 0.00 36 CYS A N 8
ATOM 4524 C CA . CYS A 1 36 ? -1.703 -3.374 2.129 1.00 0.00 36 CYS A CA 8
ATOM 4525 C C . CYS A 1 36 ? -2.196 -4.641 2.801 1.00 0.00 36 CYS A C 8
ATOM 4526 O O . CYS A 1 36 ? -2.232 -5.712 2.188 1.00 0.00 36 CYS A O 8
ATOM 4533 N N . TYR A 1 37 ? -2.555 -4.511 4.066 1.00 0.00 37 TYR A N 8
ATOM 4534 C CA . TYR A 1 37 ? -3.089 -5.615 4.839 1.00 0.00 37 TYR A CA 8
ATOM 4535 C C . TYR A 1 37 ? -4.595 -5.429 5.012 1.00 0.00 37 TYR A C 8
ATOM 4536 O O . TYR A 1 37 ? -5.048 -4.724 5.915 1.00 0.00 37 TYR A O 8
ATOM 4554 N N . PRO A 1 38 ? -5.392 -6.013 4.106 1.00 0.00 38 PRO A N 8
ATOM 4555 C CA . PRO A 1 38 ? -6.850 -5.872 4.103 1.00 0.00 38 PRO A CA 8
ATOM 4556 C C . PRO A 1 38 ? -7.504 -6.652 5.234 1.00 0.00 38 PRO A C 8
ATOM 4557 O O . PRO A 1 38 ? -8.041 -6.011 6.159 1.00 0.00 38 PRO A O 8
ATOM 4583 N N . ILE A 1 2 ? -2.224 -7.357 -0.744 1.00 0.00 2 ILE A N 9
ATOM 4584 C CA . ILE A 1 2 ? -2.114 -6.477 -1.897 1.00 0.00 2 ILE A CA 9
ATOM 4585 C C . ILE A 1 2 ? -0.802 -5.710 -1.863 1.00 0.00 2 ILE A C 9
ATOM 4586 O O . ILE A 1 2 ? -0.674 -4.718 -1.154 1.00 0.00 2 ILE A O 9
ATOM 4602 N N . ASP A 1 3 ? 0.186 -6.186 -2.592 1.00 0.00 3 ASP A N 9
ATOM 4603 C CA . ASP A 1 3 ? 1.396 -5.412 -2.780 1.00 0.00 3 ASP A CA 9
ATOM 4604 C C . ASP A 1 3 ? 1.416 -4.919 -4.213 1.00 0.00 3 ASP A C 9
ATOM 4605 O O . ASP A 1 3 ? 1.186 -5.684 -5.151 1.00 0.00 3 ASP A O 9
ATOM 4614 N N . THR A 1 4 ? 1.631 -3.632 -4.380 1.00 0.00 4 THR A N 9
ATOM 4615 C CA . THR A 1 4 ? 1.560 -3.025 -5.691 1.00 0.00 4 THR A CA 9
ATOM 4616 C C . THR A 1 4 ? 2.887 -3.135 -6.428 1.00 0.00 4 THR A C 9
ATOM 4617 O O . THR A 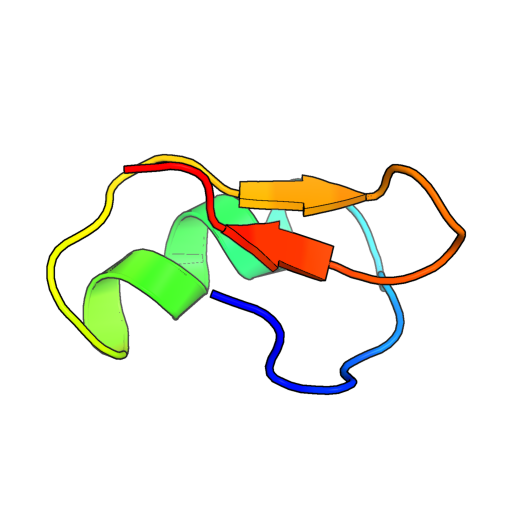1 4 ? 3.005 -2.693 -7.569 1.00 0.00 4 THR A O 9
ATOM 4628 N N . ASN A 1 5 ? 3.871 -3.751 -5.772 1.00 0.00 5 ASN A N 9
ATOM 4629 C CA . ASN A 1 5 ? 5.231 -3.828 -6.306 1.00 0.00 5 ASN A CA 9
ATOM 4630 C C . ASN A 1 5 ? 5.733 -2.422 -6.607 1.00 0.00 5 ASN A C 9
ATOM 4631 O O . ASN A 1 5 ? 6.374 -2.154 -7.622 1.00 0.00 5 ASN A O 9
ATOM 4642 N N . VAL A 1 6 ? 5.442 -1.536 -5.679 1.00 0.00 6 VAL A N 9
ATOM 4643 C CA . VAL A 1 6 ? 5.729 -0.124 -5.828 1.00 0.00 6 VAL A CA 9
ATOM 4644 C C . VAL A 1 6 ? 6.458 0.391 -4.604 1.00 0.00 6 VAL A C 9
ATOM 4645 O O . VAL A 1 6 ? 5.893 0.408 -3.510 1.00 0.00 6 VAL A O 9
ATOM 4658 N N . LYS A 1 7 ? 7.714 0.775 -4.791 1.00 0.00 7 LYS A N 9
ATOM 4659 C CA . LYS A 1 7 ? 8.514 1.351 -3.718 1.00 0.00 7 LYS A CA 9
ATOM 4660 C C . LYS A 1 7 ? 7.758 2.502 -3.058 1.00 0.00 7 LYS A C 9
ATOM 4661 O O . LYS A 1 7 ? 7.118 3.311 -3.733 1.00 0.00 7 LYS A O 9
ATOM 4680 N N . CYS A 1 8 ? 7.825 2.566 -1.739 1.00 0.00 8 CYS A N 9
ATOM 4681 C CA . CYS A 1 8 ? 6.954 3.447 -0.980 1.00 0.00 8 CYS A CA 9
ATOM 4682 C C . CYS A 1 8 ? 7.447 4.889 -1.014 1.00 0.00 8 CYS A C 9
ATOM 4683 O O . CYS A 1 8 ? 8.633 5.167 -0.836 1.00 0.00 8 CYS A O 9
ATOM 4690 N N . SER A 1 9 ? 6.520 5.802 -1.252 1.00 0.00 9 SER A N 9
ATOM 4691 C CA . SER A 1 9 ? 6.822 7.222 -1.279 1.00 0.00 9 SER A CA 9
ATOM 4692 C C . SER A 1 9 ? 6.492 7.849 0.077 1.00 0.00 9 SER A C 9
ATOM 4693 O O . SER A 1 9 ? 5.914 8.933 0.153 1.00 0.00 9 SER A O 9
ATOM 4701 N N . GLY A 1 10 ? 6.865 7.157 1.149 1.00 0.00 10 GLY A N 9
ATOM 4702 C CA . GLY A 1 10 ? 6.618 7.675 2.482 1.00 0.00 10 GLY A CA 9
ATOM 4703 C C . GLY A 1 10 ? 5.534 6.924 3.227 1.00 0.00 10 GLY A C 9
ATOM 4704 O O . GLY A 1 10 ? 4.941 7.472 4.150 1.00 0.00 10 GLY A O 9
ATOM 4708 N N . SER A 1 11 ? 5.280 5.681 2.804 1.00 0.00 11 SER A N 9
ATOM 4709 C CA . SER A 1 11 ? 4.300 4.757 3.424 1.00 0.00 11 SER A CA 9
ATOM 4710 C C . SER A 1 11 ? 2.841 5.242 3.298 1.00 0.00 11 SER A C 9
ATOM 4711 O O . SER A 1 11 ? 1.984 4.498 2.817 1.00 0.00 11 SER A O 9
ATOM 4719 N N . SER A 1 12 ? 2.575 6.485 3.688 1.00 0.00 12 SER A N 9
ATOM 4720 C CA . SER A 1 12 ? 1.213 7.013 3.759 1.00 0.00 12 SER A CA 9
ATOM 4721 C C . SER A 1 12 ? 0.544 7.053 2.382 1.00 0.00 12 SER A C 9
ATOM 4722 O O . SER A 1 12 ? -0.657 6.800 2.263 1.00 0.00 12 SER A O 9
ATOM 4730 N N . LYS A 1 13 ? 1.329 7.360 1.350 1.00 0.00 13 LYS A N 9
ATOM 4731 C CA . LYS A 1 13 ? 0.826 7.408 -0.024 1.00 0.00 13 LYS A CA 9
ATOM 4732 C C . LYS A 1 13 ? 0.069 6.128 -0.364 1.00 0.00 13 LYS A C 9
ATOM 4733 O O . LYS A 1 13 ? -1.031 6.166 -0.918 1.00 0.00 13 LYS A O 9
ATOM 4752 N N . CYS A 1 14 ? 0.664 5.001 0.001 1.00 0.00 14 CYS A N 9
ATOM 4753 C CA . CYS A 1 14 ? 0.094 3.698 -0.292 1.00 0.00 14 CYS A CA 9
ATOM 4754 C C . CYS A 1 14 ? -1.184 3.493 0.498 1.00 0.00 14 CYS A C 9
ATOM 4755 O O . CYS A 1 14 ? -2.183 3.034 -0.043 1.00 0.00 14 CYS A O 9
ATOM 4762 N N . VAL A 1 15 ? -1.144 3.862 1.777 1.00 0.00 15 VAL A N 9
ATOM 4763 C CA . VAL A 1 15 ? -2.295 3.720 2.664 1.00 0.00 15 VAL A CA 9
ATOM 4764 C C . VAL A 1 15 ? -3.497 4.438 2.079 1.00 0.00 15 VAL A C 9
ATOM 4765 O O . VAL A 1 15 ? -4.615 3.938 2.112 1.00 0.00 15 VAL A O 9
ATOM 4778 N N . LYS A 1 16 ? -3.235 5.600 1.512 1.00 0.00 16 LYS A N 9
ATOM 4779 C CA . LYS A 1 16 ? -4.274 6.440 0.954 1.00 0.00 16 LYS A CA 9
ATOM 4780 C C . LYS A 1 16 ? -4.796 5.885 -0.367 1.00 0.00 16 LYS A C 9
ATOM 4781 O O . LYS A 1 16 ? -5.997 5.647 -0.528 1.00 0.00 16 LYS A O 9
ATOM 4800 N N . ILE A 1 17 ? -3.893 5.672 -1.308 1.00 0.00 17 ILE A N 9
ATOM 4801 C CA . ILE A 1 17 ? -4.288 5.362 -2.670 1.00 0.00 17 ILE A CA 9
ATOM 4802 C C . ILE A 1 17 ? -4.741 3.916 -2.827 1.00 0.00 17 ILE A C 9
ATOM 4803 O O . ILE A 1 17 ? -5.570 3.604 -3.688 1.00 0.00 17 ILE A O 9
ATOM 4819 N N . CYS A 1 18 ? -4.220 3.039 -1.995 1.00 0.00 18 CYS A N 9
ATOM 4820 C CA . CYS A 1 18 ? -4.613 1.638 -2.043 1.00 0.00 18 CYS A CA 9
ATOM 4821 C C . CYS A 1 18 ? -6.106 1.501 -1.729 1.00 0.00 18 CYS A C 9
ATOM 4822 O O . CYS A 1 18 ? -6.771 0.575 -2.199 1.00 0.00 18 CYS A O 9
ATOM 4829 N N . ILE A 1 19 ? -6.640 2.461 -0.973 1.00 0.00 19 ILE A N 9
ATOM 4830 C CA . ILE A 1 19 ? -8.058 2.476 -0.651 1.00 0.00 19 ILE A CA 9
ATOM 4831 C C . ILE A 1 19 ? -8.890 2.844 -1.874 1.00 0.00 19 ILE A C 9
ATOM 4832 O O . ILE A 1 19 ? -9.899 2.202 -2.168 1.00 0.00 19 ILE A O 9
ATOM 4848 N N . ASP A 1 20 ? -8.449 3.867 -2.595 1.00 0.00 20 ASP A N 9
ATOM 4849 C CA . ASP A 1 20 ? -9.206 4.378 -3.734 1.00 0.00 20 ASP A CA 9
ATOM 4850 C C . ASP A 1 20 ? -9.205 3.365 -4.870 1.00 0.00 20 ASP A C 9
ATOM 4851 O O . ASP A 1 20 ? -10.201 3.194 -5.574 1.00 0.00 20 ASP A O 9
ATOM 4860 N N . ARG A 1 21 ? -8.085 2.678 -5.017 1.00 0.00 21 ARG A N 9
ATOM 4861 C CA . ARG A 1 21 ? -7.917 1.693 -6.068 1.00 0.00 21 ARG A CA 9
ATOM 4862 C C . ARG A 1 21 ? -8.618 0.383 -5.742 1.00 0.00 21 ARG A C 9
ATOM 4863 O O . ARG A 1 21 ? -9.304 -0.179 -6.591 1.00 0.00 21 ARG A O 9
ATOM 4884 N N . TYR A 1 22 ? -8.462 -0.103 -4.521 1.00 0.00 22 TYR A N 9
ATOM 4885 C CA . TYR A 1 22 ? -9.044 -1.377 -4.159 1.00 0.00 22 TYR A CA 9
ATOM 4886 C C . TYR A 1 22 ? -9.992 -1.212 -2.976 1.00 0.00 22 TYR A C 9
ATOM 4887 O O . TYR A 1 22 ? -11.026 -0.549 -3.080 1.00 0.00 22 TYR A O 9
ATOM 4905 N N . ASN A 1 23 ? -9.620 -1.807 -1.860 1.00 0.00 23 ASN A N 9
ATOM 4906 C CA . ASN A 1 23 ? -10.407 -1.743 -0.637 1.00 0.00 23 ASN A CA 9
ATOM 4907 C C . ASN A 1 23 ? -9.529 -2.118 0.545 1.00 0.00 23 ASN A C 9
ATOM 4908 O O . ASN A 1 23 ? -9.369 -3.297 0.864 1.00 0.00 23 ASN A O 9
ATOM 4919 N N . THR A 1 24 ? -8.924 -1.121 1.158 1.00 0.00 24 THR A N 9
ATOM 4920 C CA . THR A 1 24 ? -8.000 -1.352 2.249 1.00 0.00 24 THR A CA 9
ATOM 4921 C C . THR A 1 24 ? -8.266 -0.374 3.381 1.00 0.00 24 THR A C 9
ATOM 4922 O O . THR A 1 24 ? -8.787 0.716 3.154 1.00 0.00 24 THR A O 9
ATOM 4933 N N . ARG A 1 25 ? -7.919 -0.767 4.590 1.00 0.00 25 ARG A N 9
ATOM 4934 C CA . ARG A 1 25 ? -8.010 0.130 5.727 1.00 0.00 25 ARG A CA 9
ATOM 4935 C C . ARG A 1 25 ? -6.627 0.363 6.311 1.00 0.00 25 ARG A C 9
ATOM 4936 O O . ARG A 1 25 ? -6.475 1.020 7.339 1.00 0.00 25 ARG A O 9
ATOM 4957 N N . GLY A 1 26 ? -5.616 -0.160 5.631 1.00 0.00 26 GLY A N 9
ATOM 4958 C CA . GLY A 1 26 ? -4.261 -0.005 6.096 1.00 0.00 26 GLY A CA 9
ATOM 4959 C C . GLY A 1 26 ? -3.247 -0.564 5.121 1.00 0.00 26 GLY A C 9
ATOM 4960 O O . GLY A 1 26 ? -3.363 -1.704 4.668 1.00 0.00 26 GLY A O 9
ATOM 4964 N N . ALA A 1 27 ? -2.270 0.257 4.777 1.00 0.00 27 ALA A N 9
ATOM 4965 C CA . ALA A 1 27 ? -1.149 -0.166 3.955 1.00 0.00 27 ALA A CA 9
ATOM 4966 C C . ALA A 1 27 ? 0.139 0.236 4.655 1.00 0.00 27 ALA A C 9
ATOM 4967 O O . ALA A 1 27 ? 0.121 1.109 5.523 1.00 0.00 27 ALA A O 9
ATOM 4974 N N . LYS A 1 28 ? 1.243 -0.397 4.312 1.00 0.00 28 LYS A N 9
ATOM 4975 C CA . LYS A 1 28 ? 2.496 -0.106 4.983 1.00 0.00 28 LYS A CA 9
ATOM 4976 C C . LYS A 1 28 ? 3.679 -0.309 4.055 1.00 0.00 28 LYS A C 9
ATOM 4977 O O . LYS A 1 28 ? 3.600 -1.047 3.074 1.00 0.00 28 LYS A O 9
ATOM 4996 N N . CYS A 1 29 ? 4.767 0.373 4.364 1.00 0.00 29 CYS A N 9
ATOM 4997 C CA . CYS A 1 29 ? 6.022 0.164 3.673 1.00 0.00 29 CYS A CA 9
ATOM 4998 C C . CYS A 1 29 ? 6.872 -0.795 4.492 1.00 0.00 29 CYS A C 9
ATOM 4999 O O . CYS A 1 29 ? 7.485 -0.402 5.483 1.00 0.00 29 CYS A O 9
ATOM 5006 N N . ILE A 1 30 ? 6.890 -2.057 4.094 1.00 0.00 30 ILE A N 9
ATOM 5007 C CA . ILE A 1 30 ? 7.491 -3.097 4.918 1.00 0.00 30 ILE A CA 9
ATOM 5008 C C . ILE A 1 30 ? 8.903 -3.446 4.448 1.00 0.00 30 ILE A C 9
ATOM 5009 O O . ILE A 1 30 ? 9.848 -3.438 5.239 1.00 0.00 30 ILE A O 9
ATOM 5025 N N . ASN A 1 31 ? 9.055 -3.719 3.160 1.00 0.00 31 ASN A N 9
ATOM 5026 C CA . ASN A 1 31 ? 10.346 -4.116 2.616 1.00 0.00 31 ASN A CA 9
ATOM 5027 C C . ASN A 1 31 ? 10.834 -3.062 1.629 1.00 0.00 31 ASN A C 9
ATOM 5028 O O . ASN A 1 31 ? 11.694 -3.312 0.788 1.00 0.00 31 ASN A O 9
ATOM 5039 N N . GLY A 1 32 ? 10.270 -1.868 1.747 1.00 0.00 32 GLY A N 9
ATOM 5040 C CA . GLY A 1 32 ? 10.670 -0.771 0.891 1.00 0.00 32 GLY A CA 9
ATOM 5041 C C . GLY A 1 32 ? 9.607 -0.402 -0.121 1.00 0.00 32 GLY A C 9
ATOM 5042 O O . GLY A 1 32 ? 9.734 0.596 -0.831 1.00 0.00 32 GLY A O 9
ATOM 5046 N N . ARG A 1 33 ? 8.552 -1.200 -0.194 1.00 0.00 33 ARG A N 9
ATOM 5047 C CA . ARG A 1 33 ? 7.456 -0.906 -1.102 1.00 0.00 33 ARG A CA 9
ATOM 5048 C C . ARG A 1 33 ? 6.117 -1.001 -0.385 1.00 0.00 33 ARG A C 9
ATOM 5049 O O . ARG A 1 33 ? 6.047 -1.447 0.762 1.00 0.00 33 ARG A O 9
ATOM 5070 N N . CYS A 1 34 ? 5.068 -0.572 -1.068 1.00 0.00 34 CYS A N 9
ATOM 5071 C CA . CYS A 1 34 ? 3.731 -0.538 -0.494 1.00 0.00 34 CYS A CA 9
ATOM 5072 C C . CYS A 1 34 ? 3.116 -1.929 -0.427 1.00 0.00 34 CYS A C 9
ATOM 5073 O O . CYS A 1 34 ? 3.012 -2.628 -1.436 1.00 0.00 34 CYS A O 9
ATOM 5080 N N . THR A 1 35 ? 2.732 -2.326 0.770 1.00 0.00 35 THR A N 9
ATOM 5081 C CA . THR A 1 35 ? 1.994 -3.553 0.977 1.00 0.00 35 THR A CA 9
ATOM 5082 C C . THR A 1 35 ? 0.719 -3.254 1.755 1.00 0.00 35 THR A C 9
ATOM 5083 O O . THR A 1 35 ? 0.766 -2.706 2.855 1.00 0.00 35 THR A O 9
ATOM 5094 N N . CYS A 1 36 ? -0.409 -3.602 1.172 1.00 0.00 36 CYS A N 9
ATOM 5095 C CA . CYS A 1 36 ? -1.700 -3.310 1.759 1.00 0.00 36 CYS A CA 9
ATOM 5096 C C . CYS A 1 36 ? -2.229 -4.523 2.495 1.00 0.00 36 CYS A C 9
ATOM 5097 O O . CYS A 1 36 ? -2.146 -5.647 1.996 1.00 0.00 36 CYS A O 9
ATOM 5104 N N . TYR A 1 37 ? -2.770 -4.292 3.679 1.00 0.00 37 TYR A N 9
ATOM 5105 C CA . TYR A 1 37 ? -3.330 -5.362 4.476 1.00 0.00 37 TYR A CA 9
ATOM 5106 C C . TYR A 1 37 ? -4.822 -5.125 4.678 1.00 0.00 37 TYR A C 9
ATOM 5107 O O . TYR A 1 37 ? -5.239 -4.530 5.672 1.00 0.00 37 TYR A O 9
ATOM 5125 N N . PRO A 1 38 ? -5.637 -5.547 3.702 1.00 0.00 38 PRO A N 9
ATOM 5126 C CA . PRO A 1 38 ? -7.087 -5.368 3.735 1.00 0.00 38 PRO A CA 9
ATOM 5127 C C . PRO A 1 38 ? -7.743 -6.282 4.762 1.00 0.00 38 PRO A C 9
ATOM 5128 O O . PRO A 1 38 ? -7.523 -7.508 4.694 1.00 0.00 38 PRO A O 9
ATOM 5154 N N . ILE A 1 2 ? -2.157 -7.088 -0.329 1.00 0.00 2 ILE A N 10
ATOM 5155 C CA . ILE A 1 2 ? -2.152 -6.485 -1.651 1.00 0.00 2 ILE A CA 10
ATOM 5156 C C . ILE A 1 2 ? -0.857 -5.727 -1.891 1.00 0.00 2 ILE A C 10
ATOM 5157 O O . ILE A 1 2 ? -0.570 -4.747 -1.209 1.00 0.00 2 ILE A O 10
ATOM 5173 N N . ASP A 1 3 ? -0.074 -6.185 -2.850 1.00 0.00 3 ASP A N 10
ATOM 5174 C CA . ASP A 1 3 ? 1.138 -5.477 -3.224 1.00 0.00 3 ASP A CA 10
ATOM 5175 C C . ASP A 1 3 ? 0.884 -4.636 -4.457 1.00 0.00 3 ASP A C 10
ATOM 5176 O O . ASP A 1 3 ? 0.311 -5.110 -5.438 1.00 0.00 3 ASP A O 10
ATOM 5185 N N . THR A 1 4 ? 1.293 -3.385 -4.402 1.00 0.00 4 THR A N 10
ATOM 5186 C CA . THR A 1 4 ? 1.239 -2.524 -5.566 1.00 0.00 4 THR A CA 10
ATOM 5187 C C . THR A 1 4 ? 2.424 -2.826 -6.474 1.00 0.00 4 THR A C 10
ATOM 5188 O O . THR A 1 4 ? 2.397 -2.551 -7.675 1.00 0.00 4 THR A O 10
ATOM 5199 N N . ASN A 1 5 ? 3.454 -3.408 -5.858 1.00 0.00 5 ASN A N 10
ATOM 5200 C CA . ASN A 1 5 ? 4.691 -3.792 -6.537 1.00 0.00 5 ASN A CA 10
ATOM 5201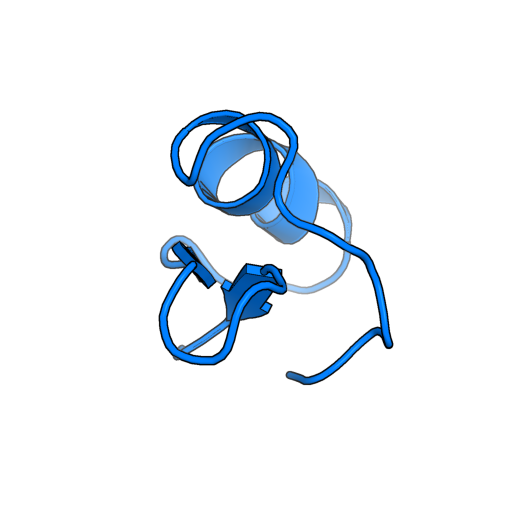 C C . ASN A 1 5 ? 5.405 -2.528 -6.963 1.00 0.00 5 ASN A C 10
ATOM 5202 O O . ASN A 1 5 ? 6.026 -2.440 -8.018 1.00 0.00 5 ASN A O 10
ATOM 5213 N N . VAL A 1 6 ? 5.319 -1.563 -6.068 1.00 0.00 6 VAL A N 10
ATOM 5214 C CA . VAL A 1 6 ? 5.780 -0.217 -6.304 1.00 0.00 6 VAL A CA 10
ATOM 5215 C C . VAL A 1 6 ? 6.393 0.358 -5.025 1.00 0.00 6 VAL A C 10
ATOM 5216 O O . VAL A 1 6 ? 5.786 0.300 -3.951 1.00 0.00 6 VAL A O 10
ATOM 5229 N N . LYS A 1 7 ? 7.610 0.878 -5.142 1.00 0.00 7 LYS A N 10
ATOM 5230 C CA . LYS A 1 7 ? 8.307 1.484 -4.013 1.00 0.00 7 LYS A CA 10
ATOM 5231 C C . LYS A 1 7 ? 7.579 2.734 -3.531 1.00 0.00 7 LYS A C 10
ATOM 5232 O O . LYS A 1 7 ? 7.020 3.488 -4.329 1.00 0.00 7 LYS A O 10
ATOM 5251 N N . CYS A 1 8 ? 7.611 2.962 -2.234 1.00 0.00 8 CYS A N 10
ATOM 5252 C CA . CYS A 1 8 ? 6.915 4.090 -1.635 1.00 0.00 8 CYS A CA 10
ATOM 5253 C C . CYS A 1 8 ? 7.901 5.083 -1.030 1.00 0.00 8 CYS A C 10
ATOM 5254 O O . CYS A 1 8 ? 9.012 4.714 -0.648 1.00 0.00 8 CYS A O 10
ATOM 5261 N N . SER A 1 9 ? 7.497 6.343 -0.962 1.00 0.00 9 SER A N 10
ATOM 5262 C CA . SER A 1 9 ? 8.286 7.366 -0.294 1.00 0.00 9 SER A CA 10
ATOM 5263 C C . SER A 1 9 ? 8.097 7.257 1.212 1.00 0.00 9 SER A C 10
ATOM 5264 O O . SER A 1 9 ? 9.039 7.398 1.993 1.00 0.00 9 SER A O 10
ATOM 5272 N N . GLY A 1 10 ? 6.863 6.983 1.599 1.00 0.00 10 GLY A N 10
ATOM 5273 C CA . GLY A 1 10 ? 6.530 6.773 2.985 1.00 0.00 10 GLY A CA 10
ATOM 5274 C C . GLY A 1 10 ? 5.344 5.852 3.109 1.00 0.00 10 GLY A C 10
ATOM 5275 O O . GLY A 1 10 ? 4.673 5.573 2.111 1.00 0.00 10 GLY A O 10
ATOM 5279 N N . SER A 1 11 ? 5.070 5.397 4.323 1.00 0.00 11 SER A N 10
ATOM 5280 C CA . SER A 1 11 ? 3.996 4.442 4.568 1.00 0.00 11 SER A CA 10
ATOM 5281 C C . SER A 1 11 ? 2.644 4.981 4.089 1.00 0.00 11 SER A C 10
ATOM 5282 O O . SER A 1 11 ? 1.763 4.217 3.688 1.00 0.00 11 SER A O 10
ATOM 5290 N N . SER A 1 12 ? 2.506 6.305 4.099 1.00 0.00 12 SER A N 10
ATOM 5291 C CA . SER A 1 12 ? 1.242 6.953 3.775 1.00 0.00 12 SER A CA 10
ATOM 5292 C C . SER A 1 12 ? 0.934 6.904 2.279 1.00 0.00 12 SER A C 10
ATOM 5293 O O . SER A 1 12 ? -0.170 7.255 1.862 1.00 0.00 12 SER A O 10
ATOM 5301 N N . LYS A 1 13 ? 1.891 6.457 1.476 1.00 0.00 13 LYS A N 10
ATOM 5302 C CA . LYS A 1 13 ? 1.714 6.431 0.031 1.00 0.00 13 LYS A CA 10
ATOM 5303 C C . LYS A 1 13 ? 0.620 5.443 -0.367 1.00 0.00 13 LYS A C 10
ATOM 5304 O O . LYS A 1 13 ? -0.331 5.799 -1.060 1.00 0.00 13 LYS A O 10
ATOM 5323 N N . CYS A 1 14 ? 0.753 4.208 0.084 1.00 0.00 14 CYS A N 10
ATOM 5324 C CA . CYS A 1 14 ? -0.190 3.165 -0.291 1.00 0.00 14 CYS A CA 10
ATOM 5325 C C . CYS A 1 14 ? -1.499 3.270 0.472 1.00 0.00 14 CYS A C 10
ATOM 5326 O O . CYS A 1 14 ? -2.564 3.106 -0.108 1.00 0.00 14 CYS A O 10
ATOM 5333 N N . VAL A 1 15 ? -1.421 3.570 1.760 1.00 0.00 15 VAL A N 10
ATOM 5334 C CA . VAL A 1 15 ? -2.593 3.532 2.635 1.00 0.00 15 VAL A CA 10
ATOM 5335 C C . VAL A 1 15 ? -3.721 4.454 2.144 1.00 0.00 15 VAL A C 10
ATOM 5336 O O . VAL A 1 15 ? -4.893 4.196 2.403 1.00 0.00 15 VAL A O 10
ATOM 5349 N N . LYS A 1 16 ? -3.372 5.511 1.418 1.00 0.00 16 LYS A N 10
ATOM 5350 C CA . LYS A 1 16 ? -4.387 6.412 0.882 1.00 0.00 16 LYS A CA 10
ATOM 5351 C C . LYS A 1 16 ? -4.891 5.933 -0.482 1.00 0.00 16 LYS A C 10
ATOM 5352 O O . LYS A 1 16 ? -6.087 5.977 -0.758 1.00 0.00 16 LYS A O 10
ATOM 5371 N N . ILE A 1 17 ? -3.981 5.458 -1.324 1.00 0.00 17 ILE A N 10
ATOM 5372 C CA . ILE A 1 17 ? -4.326 5.123 -2.700 1.00 0.00 17 ILE A CA 10
ATOM 5373 C C . ILE A 1 17 ? -4.890 3.711 -2.813 1.00 0.00 17 ILE A C 10
ATOM 5374 O O . ILE A 1 17 ? -5.683 3.410 -3.705 1.00 0.00 17 ILE A O 10
ATOM 5390 N N . CYS A 1 18 ? -4.490 2.856 -1.893 1.00 0.00 18 CYS A N 10
ATOM 5391 C CA . CYS A 1 18 ? -4.978 1.484 -1.849 1.00 0.00 18 CYS A CA 10
ATOM 5392 C C . CYS A 1 18 ? -6.494 1.479 -1.654 1.00 0.00 18 CYS A C 10
ATOM 5393 O O . CYS A 1 18 ? -7.182 0.516 -1.999 1.00 0.00 18 CYS A O 10
ATOM 5400 N N . ILE A 1 19 ? -7.009 2.587 -1.131 1.00 0.00 19 ILE A N 10
ATOM 5401 C CA . ILE A 1 19 ? -8.442 2.756 -0.937 1.00 0.00 19 ILE A CA 10
ATOM 5402 C C . ILE A 1 19 ? -9.132 3.139 -2.245 1.00 0.00 19 ILE A C 10
ATOM 5403 O O . ILE A 1 19 ? -10.293 2.788 -2.472 1.00 0.00 19 ILE A O 10
ATOM 5419 N N . ASP A 1 20 ? -8.412 3.833 -3.118 1.00 0.00 20 ASP A N 10
ATOM 5420 C CA . ASP A 1 20 ? -9.007 4.349 -4.344 1.00 0.00 20 ASP A CA 10
ATOM 5421 C C . ASP A 1 20 ? -8.977 3.283 -5.422 1.00 0.00 20 ASP A C 10
ATOM 5422 O O . ASP A 1 20 ? -9.838 3.228 -6.302 1.00 0.00 20 ASP A O 10
ATOM 5431 N N . ARG A 1 21 ? -7.979 2.424 -5.333 1.00 0.00 21 ARG A N 10
ATOM 5432 C CA . ARG A 1 21 ? -7.780 1.379 -6.307 1.00 0.00 21 ARG A CA 10
ATOM 5433 C C . ARG A 1 21 ? -8.480 0.095 -5.888 1.00 0.00 21 ARG A C 10
ATOM 5434 O O . ARG A 1 21 ? -9.130 -0.562 -6.699 1.00 0.00 21 ARG A O 10
ATOM 5455 N N . TYR A 1 22 ? -8.351 -0.257 -4.617 1.00 0.00 22 TYR A N 10
ATOM 5456 C CA . TYR A 1 22 ? -8.895 -1.504 -4.124 1.00 0.00 22 TYR A CA 10
ATOM 5457 C C . TYR A 1 22 ? -10.081 -1.233 -3.208 1.00 0.00 22 TYR A C 10
ATOM 5458 O O . TYR A 1 22 ? -11.123 -0.763 -3.666 1.00 0.00 22 TYR A O 10
ATOM 5476 N N . ASN A 1 23 ? -9.923 -1.505 -1.921 1.00 0.00 23 ASN A N 10
ATOM 5477 C CA . ASN A 1 23 ? -11.022 -1.311 -0.971 1.00 0.00 23 ASN A CA 10
ATOM 5478 C C . ASN A 1 23 ? -10.537 -1.255 0.476 1.00 0.00 23 ASN A C 10
ATOM 5479 O O . ASN A 1 23 ? -11.350 -1.206 1.399 1.00 0.00 23 ASN A O 10
ATOM 5490 N N . THR A 1 24 ? -9.229 -1.252 0.686 1.00 0.00 24 THR A N 10
ATOM 5491 C CA . THR A 1 24 ? -8.698 -1.374 2.034 1.00 0.00 24 THR A CA 10
ATOM 5492 C C . THR A 1 24 ? -7.944 -0.122 2.460 1.00 0.00 24 THR A C 10
ATOM 5493 O O . THR A 1 24 ? -7.249 0.509 1.664 1.00 0.00 24 THR A O 10
ATOM 5504 N N . ARG A 1 25 ? -8.100 0.219 3.731 1.00 0.00 25 ARG A N 10
ATOM 5505 C CA . ARG A 1 25 ? -7.448 1.382 4.317 1.00 0.00 25 ARG A CA 10
ATOM 5506 C C . ARG A 1 25 ? -6.181 0.986 5.070 1.00 0.00 25 ARG A C 10
ATOM 5507 O O . ARG A 1 25 ? -5.583 1.805 5.765 1.00 0.00 25 ARG A O 10
ATOM 5528 N N . GLY A 1 26 ? -5.794 -0.274 4.950 1.00 0.00 26 GLY A N 10
ATOM 5529 C CA . GLY A 1 26 ? -4.649 -0.758 5.688 1.00 0.00 26 GLY A CA 10
ATOM 5530 C C . GLY A 1 26 ? -3.478 -1.059 4.786 1.00 0.00 26 GLY A C 10
ATOM 5531 O O . GLY A 1 26 ? -3.479 -2.064 4.088 1.00 0.00 26 GLY A O 10
ATOM 5535 N N . ALA A 1 27 ? -2.496 -0.174 4.772 1.00 0.00 27 ALA A N 10
ATOM 5536 C CA . ALA A 1 27 ? -1.293 -0.385 3.983 1.00 0.00 27 ALA A CA 10
ATOM 5537 C C . ALA A 1 27 ? -0.067 0.122 4.724 1.00 0.00 27 ALA A C 10
ATOM 5538 O O . ALA A 1 27 ? -0.105 1.173 5.364 1.00 0.00 27 ALA A O 10
ATOM 5545 N N . LYS A 1 28 ? 1.016 -0.626 4.631 1.00 0.00 28 LYS A N 10
ATOM 5546 C CA . LYS A 1 28 ? 2.253 -0.268 5.294 1.00 0.00 28 LYS A CA 10
ATOM 5547 C C . LYS A 1 28 ? 3.437 -0.520 4.370 1.00 0.00 28 LYS A C 10
ATOM 5548 O O . LYS A 1 28 ? 3.442 -1.480 3.600 1.00 0.00 28 LYS A O 10
ATOM 5567 N N . CYS A 1 29 ? 4.423 0.356 4.429 1.00 0.00 29 CYS A N 10
ATOM 5568 C CA . CYS A 1 29 ? 5.668 0.152 3.711 1.00 0.00 29 CYS A CA 10
ATOM 5569 C C . CYS A 1 29 ? 6.547 -0.808 4.497 1.00 0.00 29 CYS A C 10
ATOM 5570 O O . CYS A 1 29 ? 6.696 -0.666 5.711 1.00 0.00 29 CYS A O 10
ATOM 5577 N N . ILE A 1 30 ? 7.118 -1.791 3.820 1.00 0.00 30 ILE A N 10
ATOM 5578 C CA . ILE A 1 30 ? 7.823 -2.861 4.515 1.00 0.00 30 ILE A CA 10
ATOM 5579 C C . ILE A 1 30 ? 9.281 -2.965 4.073 1.00 0.00 30 ILE A C 10
ATOM 5580 O O . ILE A 1 30 ? 10.191 -2.894 4.897 1.00 0.00 30 ILE A O 10
ATOM 5596 N N . ASN A 1 31 ? 9.501 -3.125 2.779 1.00 0.00 31 ASN A N 10
ATOM 5597 C CA . ASN A 1 31 ? 10.848 -3.252 2.248 1.00 0.00 31 ASN A CA 10
ATOM 5598 C C . ASN A 1 31 ? 11.016 -2.284 1.089 1.00 0.00 31 ASN A C 10
ATOM 5599 O O . ASN A 1 31 ? 11.200 -2.683 -0.063 1.00 0.00 31 ASN A O 10
ATOM 5610 N N . GLY A 1 32 ? 10.882 -1.000 1.398 1.00 0.00 32 GLY A N 10
ATOM 5611 C CA . GLY A 1 32 ? 10.955 0.038 0.383 1.00 0.00 32 GLY A CA 10
ATOM 5612 C C . GLY A 1 32 ? 9.675 0.149 -0.424 1.00 0.00 32 GLY A C 10
ATOM 5613 O O . GLY A 1 32 ? 9.359 1.208 -0.963 1.00 0.00 32 GLY A O 10
ATOM 5617 N N . ARG A 1 33 ? 8.942 -0.948 -0.503 1.00 0.00 33 ARG A N 10
ATOM 5618 C CA . ARG A 1 33 ? 7.675 -0.986 -1.206 1.00 0.00 33 ARG A CA 10
ATOM 5619 C C . ARG A 1 33 ? 6.532 -1.109 -0.201 1.00 0.00 33 ARG A C 10
ATOM 5620 O O . ARG A 1 33 ? 6.705 -1.685 0.877 1.00 0.00 33 ARG A O 10
ATOM 5641 N N . CYS A 1 34 ? 5.384 -0.547 -0.544 1.00 0.00 34 CYS A N 10
ATOM 5642 C CA . CYS A 1 34 ? 4.231 -0.567 0.342 1.00 0.00 34 CYS A CA 10
ATOM 5643 C C . CYS A 1 34 ? 3.290 -1.719 -0.001 1.00 0.00 34 CYS A C 10
ATOM 5644 O O . CYS A 1 34 ? 3.092 -2.054 -1.172 1.00 0.00 34 CYS A O 10
ATOM 5651 N N . THR A 1 35 ? 2.730 -2.327 1.032 1.00 0.00 35 THR A N 10
ATOM 5652 C CA . THR A 1 35 ? 1.815 -3.442 0.875 1.00 0.00 35 THR A CA 10
ATOM 5653 C C . THR A 1 35 ? 0.557 -3.210 1.712 1.00 0.00 35 THR A C 10
ATOM 5654 O O . THR A 1 35 ? 0.627 -2.634 2.796 1.00 0.00 35 THR A O 10
ATOM 5665 N N . CYS A 1 36 ? -0.585 -3.651 1.212 1.00 0.00 36 CYS A N 10
ATOM 5666 C CA . CYS A 1 36 ? -1.847 -3.465 1.910 1.00 0.00 36 CYS A CA 10
ATOM 5667 C C . CYS A 1 36 ? -2.212 -4.723 2.686 1.00 0.00 36 CYS A C 10
ATOM 5668 O O . CYS A 1 36 ? -2.296 -5.813 2.120 1.00 0.00 36 CYS A O 10
ATOM 5675 N N . TYR A 1 37 ? -2.417 -4.559 3.983 1.00 0.00 37 TYR A N 10
ATOM 5676 C CA . TYR A 1 37 ? -2.765 -5.662 4.864 1.00 0.00 37 TYR A CA 10
ATOM 5677 C C . TYR A 1 37 ? -4.156 -5.443 5.458 1.00 0.00 37 TYR A C 10
ATOM 5678 O O . TYR A 1 37 ? -4.290 -4.857 6.533 1.00 0.00 37 TYR A O 10
ATOM 5696 N N . PRO A 1 38 ? -5.211 -5.858 4.744 1.00 0.00 38 PRO A N 10
ATOM 5697 C CA . PRO A 1 38 ? -6.588 -5.768 5.231 1.00 0.00 38 PRO A CA 10
ATOM 5698 C C . PRO A 1 38 ? -6.853 -6.771 6.345 1.00 0.00 38 PRO A C 10
ATOM 5699 O O . PRO A 1 38 ? -6.666 -7.983 6.112 1.00 0.00 38 PRO A O 10
#

Solvent-accessible surface area: 2656 Å² total

Sequence (37 aa):
IDTNVKCSGSSKCVKICIDRYNTRGAKCINGRCTCYPIDTNVKCSGSSKCVKICIDRYNTRGAKCINGRCTCYPIDTNVKCSGSSKCVKICIDRYNTRGAKCINGRCTCYPIDTNVKCSGSSKCVKICIDRYNTRGAKCINGRCTCYPIDTNVKCSGSSKCVKICIDRYNTRGAKCINGRCTCYPIDTNVKCSGSSKCVKICIDRYNTRGAKCINGRCTCYPIDTNVKCSGSSKCVKICIDRYNTRGAKCINGRCTCYPIDTNVKCSGSSKCVKICIDRYNTRGAKCINGRCTCYPIDTNVKCSGSSKCVKICIDRYNTRGAKCINGRCTCYPIDTNVKCSGSSKCVKICIDRYNTRGAKCINGRCTCYP

Secondary structure (DSSP, 8-state):
-EEEEE-S-HHHHHHHHHHHSS-S-EEESSSEEEE--

Foldseek 3Di:
DFPVDFDPAQVGCLVVVCVVPNANAWGHDPRGIDGDD

InterPro domains:
  IPR001947 Scorpion short chain toxin, potassium channel inhibitor [PF00451] (29-60)
  IPR036574 Knottin, scorpion toxin-like superfamily [G3DSA:3.30.30.10] (25-61)
  IPR036574 Knottin, scorpion toxin-like superfamily [SSF57095] (24-61)

GO terms:
  GO:0044477 venom-mediated suppression of platelet aggregation (P, IDA)
  GO:0090729 toxin activity (F, IDA)
  GO:0005576 extracellular region (C, IDA)
  GO:0044562 venom-mediated inhibition of voltage-gated potassium channel activity (P, IDA)
  GO:0019870 potassium channel inhibitor activity (F, IDA)

Nearest PDB structures (foldseek):
  2axk-assembly1_A  TM=1.028E+00  e=1.067E-06  unclassified
  6avc-assembly1_A  TM=7.318E-01  e=1.047E-02  Olivierus martensii
  1lgl-assembly1_A  TM=8.237E-01  e=2.159E-02  Mesobuthus eupeus
  2bmt-assembly1_A  TM=7.424E-01  e=1.504E-02  Olivierus martensii
  1lir-assembly1_A  TM=6.792E-01  e=3.101E-02  Leiurus hebraeus

Organism: Tityus discrepans (NCBI:txid57059)

Radius of gyration: 8.11 Å; Cα contacts (8 Å, |Δi|>4): 75; chains: 1; bounding box: 22×14×12 Å